Protein AF-A0A915IA12-F1 (afdb_monomer)

Nearest PDB structures (foldseek):
  5n9d-assembly1_A  TM=7.917E-01  e=1.909E-10  Drosophila melanogaster
  6ff7-assembly1_q  TM=7.911E-01  e=1.316E-08  Homo sapiens
  6i3o-assembly2_B  TM=7.671E-01  e=3.070E-08  Thermochaetoides thermophila DSM 1495
  6qid-assembly1_A  TM=7.593E-01  e=6.811E-08  Thermochaetoides thermophila DSM 1495
  6fac-assembly1_A  TM=7.427E-01  e=1.588E-07  Thermochaetoides thermophila DSM 1495

Secondary structure (DSSP, 8-state):
--HHHHHHHTTSB-TTSPBPHHHHHHHTT-S-HHHHHHHHHHHHTT-HHHHHHHHHHHT-SS-SB---TTS-HHHHHHHHHHHHGGG--HHHHHHHHHHHHHHHHHHHHHHHHHHHHHT-------HHHHHHHHTTB-HHHHHHHHHHHHHHHHHHHHTTSS-TT--SS-TTSGGGTTTT-HHHHHHHHHHHSTT-EEEEES-EEETTEEE-----S---------------S-PPS-S--SEEEEE-S-EEEPTTSS-EEE-S-EEE-HHHHHHHS-PEEEEETTTEEEEES-TT-EEEPPPP-

pLDDT: mean 78.61, std 20.62, range [23.28, 98.38]

Organism: Romanomermis culicivorax (NCBI:txid13658)

Structure (mmCIF, N/CA/C/O backbone):
data_AF-A0A915IA12-F1
#
_entry.id   AF-A0A915IA12-F1
#
loop_
_atom_site.group_PDB
_atom_site.id
_atom_site.type_symbol
_atom_site.label_atom_id
_atom_site.label_alt_id
_atom_site.label_comp_id
_atom_site.label_asym_id
_atom_site.label_entity_id
_atom_site.label_seq_id
_atom_site.pdbx_PDB_ins_code
_atom_site.Cartn_x
_atom_site.Cartn_y
_atom_site.Cartn_z
_atom_site.occupancy
_atom_site.B_iso_or_equiv
_atom_site.auth_seq_id
_atom_site.auth_comp_id
_atom_site.auth_asym_id
_atom_site.auth_atom_id
_atom_site.pdbx_PDB_model_num
ATOM 1 N N . ILE A 1 1 ? -23.056 -1.141 1.167 1.00 60.47 1 ILE A N 1
ATOM 2 C CA . ILE A 1 1 ? -22.794 -0.369 2.402 1.00 60.47 1 ILE A CA 1
ATOM 3 C C . ILE A 1 1 ? -22.759 1.102 1.988 1.00 60.47 1 ILE A C 1
ATOM 5 O O . ILE A 1 1 ? -22.462 1.359 0.826 1.00 60.47 1 ILE A O 1
ATOM 9 N N . SER A 1 2 ? -23.205 2.041 2.826 1.00 83.50 2 SER A N 1
ATOM 10 C CA . SER A 1 2 ? -23.091 3.474 2.510 1.00 83.50 2 SER A CA 1
ATOM 11 C C . SER A 1 2 ? -21.669 3.955 2.805 1.00 83.50 2 SER A C 1
ATOM 13 O O . SER A 1 2 ? -21.095 3.530 3.802 1.00 83.50 2 SER A O 1
ATOM 15 N N . ALA A 1 3 ? -21.134 4.901 2.027 1.00 85.75 3 ALA A N 1
ATOM 16 C CA . ALA A 1 3 ? -19.812 5.491 2.282 1.00 85.75 3 ALA A CA 1
ATOM 17 C C . ALA A 1 3 ? -19.679 6.089 3.702 1.00 85.75 3 ALA A C 1
ATOM 19 O O . ALA A 1 3 ? -18.597 6.134 4.275 1.00 85.75 3 ALA A O 1
ATOM 20 N N . VAL A 1 4 ? -20.791 6.537 4.300 1.00 89.69 4 VAL A N 1
ATOM 21 C CA . VAL A 1 4 ? -20.806 7.018 5.693 1.00 89.69 4 VAL A CA 1
ATOM 22 C C . VAL A 1 4 ? -20.577 5.876 6.681 1.00 89.69 4 VAL A C 1
ATOM 24 O O . VAL A 1 4 ? -19.831 6.055 7.637 1.00 89.69 4 VAL A O 1
ATOM 27 N N . ASP A 1 5 ? -21.193 4.717 6.448 1.00 87.56 5 ASP A N 1
ATOM 28 C CA . ASP A 1 5 ? -21.057 3.555 7.328 1.00 87.56 5 ASP A CA 1
ATOM 29 C C . ASP A 1 5 ? -19.622 3.004 7.258 1.00 87.56 5 ASP A C 1
ATOM 31 O O . ASP A 1 5 ? -19.037 2.700 8.291 1.00 87.56 5 ASP A O 1
ATOM 35 N N . GLU A 1 6 ? -19.006 3.001 6.069 1.00 87.00 6 GLU A N 1
ATOM 36 C CA . GLU A 1 6 ? -17.587 2.648 5.886 1.00 87.00 6 GLU A CA 1
ATOM 37 C C . GLU A 1 6 ? -16.650 3.563 6.686 1.00 87.00 6 GLU A C 1
ATOM 39 O O . GLU A 1 6 ? -15.709 3.098 7.326 1.00 87.00 6 GLU A O 1
ATOM 44 N N . LEU A 1 7 ? -16.908 4.873 6.703 1.00 91.62 7 LEU A N 1
ATOM 45 C CA . LEU A 1 7 ? -16.101 5.806 7.491 1.00 91.62 7 LEU A CA 1
ATOM 46 C C . LEU A 1 7 ? -16.313 5.650 9.004 1.00 91.62 7 LEU A C 1
ATOM 48 O O . LEU A 1 7 ? -15.390 5.936 9.771 1.00 91.62 7 LEU A O 1
ATOM 52 N N . ILE A 1 8 ? -17.496 5.208 9.441 1.00 91.06 8 ILE A N 1
ATOM 53 C CA . ILE A 1 8 ? -17.739 4.834 10.842 1.00 91.06 8 ILE A CA 1
ATOM 54 C C . ILE A 1 8 ? -16.938 3.573 11.179 1.00 91.06 8 ILE A C 1
ATOM 56 O O . ILE A 1 8 ? -16.203 3.566 12.165 1.00 91.06 8 ILE A O 1
ATOM 60 N N . ASP A 1 9 ? -16.995 2.548 10.325 1.00 85.75 9 ASP A N 1
ATOM 61 C CA . ASP A 1 9 ? -16.245 1.298 10.498 1.00 85.75 9 ASP A CA 1
ATOM 62 C C . ASP A 1 9 ? -14.727 1.543 10.592 1.00 85.75 9 ASP A C 1
ATOM 64 O O . ASP A 1 9 ? -14.038 1.003 11.459 1.00 85.75 9 ASP A O 1
ATOM 68 N N . LEU A 1 10 ? -14.198 2.436 9.751 1.00 88.94 10 LEU A N 1
ATOM 69 C CA . LEU A 1 10 ? -12.784 2.815 9.762 1.00 88.94 10 LEU A CA 1
ATOM 70 C C . LEU A 1 10 ? -12.402 3.742 10.932 1.00 88.94 10 LEU A C 1
ATOM 72 O O . LEU A 1 10 ? -11.229 4.097 11.061 1.00 88.94 10 LEU A O 1
ATOM 76 N N . ASN A 1 11 ? -13.348 4.108 11.804 1.00 90.56 11 ASN A N 1
ATOM 77 C CA . ASN A 1 11 ? -13.201 5.058 12.915 1.00 90.56 11 ASN A CA 1
ATOM 78 C C . ASN A 1 11 ? -12.831 6.491 12.487 1.00 90.56 11 ASN A C 1
ATOM 80 O O . ASN A 1 11 ? -12.314 7.281 13.287 1.00 90.56 11 ASN A O 1
ATOM 84 N N . PHE A 1 12 ? -13.106 6.860 11.234 1.00 94.00 12 PHE A N 1
ATOM 85 C CA . PHE A 1 12 ? -13.013 8.251 10.788 1.00 94.00 12 PHE A CA 1
ATOM 86 C C . PHE A 1 12 ? -14.174 9.076 11.343 1.00 94.00 12 PHE A C 1
ATOM 88 O O . PHE A 1 12 ? -13.975 10.227 11.739 1.00 94.00 12 PHE A O 1
ATOM 95 N N . LEU A 1 13 ? -15.364 8.479 11.403 1.00 95.44 13 LEU A N 1
ATOM 96 C CA . LEU A 1 13 ? -16.557 9.055 12.012 1.00 95.44 13 LEU A CA 1
ATOM 97 C C . LEU A 1 13 ? -16.933 8.292 13.287 1.00 95.44 13 LEU A C 1
ATOM 99 O O . LEU A 1 13 ? -16.694 7.094 13.392 1.00 95.44 13 LEU A O 1
ATOM 103 N N . ASP A 1 14 ? -17.519 8.988 14.255 1.00 94.44 14 ASP A N 1
ATOM 104 C CA . ASP A 1 14 ? -18.203 8.356 15.383 1.00 94.44 14 ASP A CA 1
ATOM 105 C C . ASP A 1 14 ? -19.643 7.944 15.010 1.00 94.44 14 ASP A C 1
ATOM 107 O O . ASP A 1 14 ? -20.134 8.217 13.911 1.00 94.44 14 ASP A O 1
ATOM 111 N N . ASN A 1 15 ? -20.351 7.310 15.949 1.00 93.25 15 ASN A N 1
ATOM 112 C CA . ASN A 1 15 ? -21.741 6.874 15.757 1.00 93.25 15 ASN A CA 1
ATOM 113 C C . ASN A 1 15 ? -22.724 8.039 15.513 1.00 93.25 15 ASN A C 1
ATOM 115 O O . ASN A 1 15 ? -23.797 7.824 14.950 1.00 93.25 15 ASN A O 1
ATOM 119 N N . ASP A 1 16 ? -22.350 9.270 15.881 1.00 94.50 16 ASP A N 1
ATOM 120 C CA . ASP A 1 16 ? -23.109 10.495 15.597 1.00 94.50 16 ASP A CA 1
ATOM 121 C C . ASP A 1 16 ? -22.775 11.084 14.211 1.00 94.50 16 ASP A C 1
ATOM 123 O O . ASP A 1 16 ? -23.249 12.172 13.867 1.00 94.50 16 ASP A O 1
ATOM 127 N N . ARG A 1 17 ? -21.958 10.389 13.405 1.00 93.00 17 ARG A N 1
ATOM 128 C CA . ARG A 1 17 ? -21.454 10.827 12.091 1.00 93.00 17 ARG A CA 1
ATOM 129 C C . ARG A 1 17 ? -20.573 12.076 12.162 1.00 93.00 17 ARG A C 1
ATOM 131 O O . ARG A 1 17 ? -20.499 12.841 11.197 1.00 93.00 17 ARG A O 1
ATOM 138 N N . LYS A 1 18 ? -19.893 12.304 13.286 1.00 96.06 18 LYS A N 1
ATOM 139 C CA . LYS A 1 18 ? -18.933 13.401 13.456 1.00 96.06 18 LYS A CA 1
ATOM 140 C C . LYS A 1 18 ? -17.512 12.886 13.298 1.00 96.06 18 LYS A C 1
ATOM 142 O O . LYS A 1 18 ? -17.182 11.777 13.697 1.00 96.06 18 LYS A O 1
ATOM 147 N N . LEU A 1 19 ? -16.652 13.727 12.728 1.00 96.31 19 LEU A N 1
ATOM 148 C CA . LEU A 1 19 ? -15.245 13.401 12.511 1.00 96.31 19 LEU A CA 1
ATOM 149 C C . LEU A 1 19 ? -14.519 13.196 13.846 1.00 96.31 19 LEU A C 1
ATOM 151 O O . LEU A 1 19 ? -14.446 14.123 14.662 1.00 96.31 19 LEU A O 1
ATOM 155 N N . THR A 1 20 ? -13.945 12.009 14.038 1.00 97.00 20 THR A N 1
ATOM 156 C CA . THR A 1 20 ? -13.157 11.688 15.232 1.00 97.00 20 THR A CA 1
ATOM 157 C C . THR A 1 20 ? -11.838 12.475 15.230 1.00 97.00 20 THR A C 1
ATOM 159 O O . THR A 1 20 ? -11.382 12.939 14.177 1.00 97.00 20 THR A O 1
ATOM 162 N N . PRO A 1 21 ? -11.166 12.644 16.386 1.00 95.19 21 PRO A N 1
ATOM 163 C CA . PRO A 1 21 ? -9.841 13.264 16.419 1.00 95.19 21 PRO A CA 1
ATOM 164 C C . PRO A 1 21 ? -8.825 12.548 15.519 1.00 95.19 21 PRO A C 1
ATOM 166 O O . PRO A 1 21 ? -8.033 13.210 14.850 1.00 95.19 21 PRO A O 1
ATOM 169 N N . LEU A 1 22 ? -8.880 11.212 15.464 1.00 92.81 22 LEU A N 1
ATOM 170 C CA . LEU A 1 22 ? -8.038 10.406 14.581 1.00 92.81 22 LEU A CA 1
ATOM 171 C C . LEU A 1 22 ? -8.425 10.602 13.112 1.00 92.81 22 LEU A C 1
ATOM 173 O O . LEU A 1 22 ? -7.563 10.905 12.291 1.00 92.81 22 LEU A O 1
ATOM 177 N N . GLY A 1 23 ? -9.721 10.513 12.800 1.00 95.31 23 GLY A N 1
ATOM 178 C CA . GLY A 1 23 ? -10.260 10.730 11.460 1.00 95.31 23 GLY A CA 1
ATOM 179 C C . GLY A 1 23 ? -9.879 12.092 10.895 1.00 95.31 23 GLY A C 1
ATOM 180 O O . GLY A 1 23 ? -9.535 12.197 9.724 1.00 95.31 23 GLY A O 1
ATOM 181 N N . ARG A 1 24 ? -9.834 13.134 11.735 1.00 95.56 24 ARG A N 1
ATOM 182 C CA . ARG A 1 24 ? -9.381 14.475 11.336 1.00 95.56 24 ARG A CA 1
ATOM 183 C C . ARG A 1 24 ? -7.920 14.510 10.905 1.00 95.56 24 ARG A C 1
ATOM 185 O O . ARG A 1 24 ? -7.602 15.208 9.948 1.00 95.56 24 ARG A O 1
ATOM 192 N N . ARG A 1 25 ? -7.044 13.779 11.598 1.00 96.25 25 ARG A N 1
ATOM 193 C CA . ARG A 1 25 ? -5.623 13.697 11.236 1.00 96.25 25 ARG A CA 1
ATOM 194 C C . ARG A 1 25 ? -5.430 12.856 9.979 1.00 96.25 25 ARG A C 1
ATOM 196 O O . ARG A 1 25 ? -4.751 13.303 9.066 1.00 96.25 25 ARG A O 1
ATOM 203 N N . LEU A 1 26 ? -6.072 11.690 9.897 1.00 95.06 26 LEU A N 1
ATOM 204 C CA . LEU A 1 26 ? -5.953 10.800 8.738 1.00 95.06 26 LEU A CA 1
ATOM 205 C C . LEU A 1 26 ? -6.564 11.397 7.462 1.00 95.06 26 LEU A C 1
ATOM 207 O O . LEU A 1 26 ? -6.004 11.230 6.384 1.00 95.06 26 LEU A O 1
ATOM 211 N N . ALA A 1 27 ? -7.656 12.158 7.570 1.00 94.31 27 ALA A N 1
ATOM 212 C CA . ALA A 1 27 ? -8.248 12.855 6.428 1.00 94.31 27 ALA A CA 1
ATOM 213 C C . ALA A 1 27 ? -7.306 13.908 5.810 1.00 94.31 27 ALA A C 1
ATOM 215 O O . ALA A 1 27 ? -7.436 14.223 4.630 1.00 94.31 27 ALA A O 1
ATOM 216 N N . ALA A 1 28 ? -6.337 14.432 6.572 1.00 93.31 28 ALA A N 1
ATOM 217 C CA . ALA A 1 28 ? -5.369 15.410 6.072 1.00 93.31 28 ALA A CA 1
ATOM 218 C C . ALA A 1 28 ? -4.341 14.814 5.090 1.00 93.31 28 ALA A C 1
ATOM 220 O O . ALA A 1 28 ? -3.648 15.569 4.408 1.00 93.31 28 ALA A O 1
ATOM 221 N N . LEU A 1 29 ? -4.243 13.482 4.994 1.00 94.00 29 LEU A N 1
ATOM 222 C CA . LEU A 1 29 ? -3.332 12.802 4.068 1.00 94.00 29 LEU A CA 1
ATOM 223 C C . LEU A 1 29 ? -3.829 12.864 2.615 1.00 94.00 29 LEU A C 1
ATOM 225 O O . LEU A 1 29 ? -3.034 12.738 1.692 1.00 94.00 29 LEU A O 1
ATOM 229 N N . GLY A 1 30 ? -5.130 13.069 2.386 1.00 90.56 30 GLY A N 1
ATOM 230 C CA . GLY A 1 30 ? -5.674 13.211 1.030 1.00 90.56 30 GLY A CA 1
ATOM 231 C C . GLY A 1 30 ? -5.561 11.956 0.152 1.00 90.56 30 GLY A C 1
ATOM 232 O O . GLY A 1 30 ? -5.500 12.089 -1.064 1.00 90.56 30 GLY A O 1
ATOM 233 N N . CYS A 1 31 ? -5.530 10.768 0.759 1.00 91.94 31 CYS A N 1
ATOM 234 C CA . CYS A 1 31 ? -5.605 9.464 0.088 1.00 91.94 31 CYS A CA 1
ATOM 235 C C . CYS A 1 31 ? -6.846 8.686 0.551 1.00 91.94 31 CYS A C 1
ATOM 237 O O . CYS A 1 31 ? -7.628 9.176 1.376 1.00 91.94 31 CYS A O 1
ATOM 239 N N . SER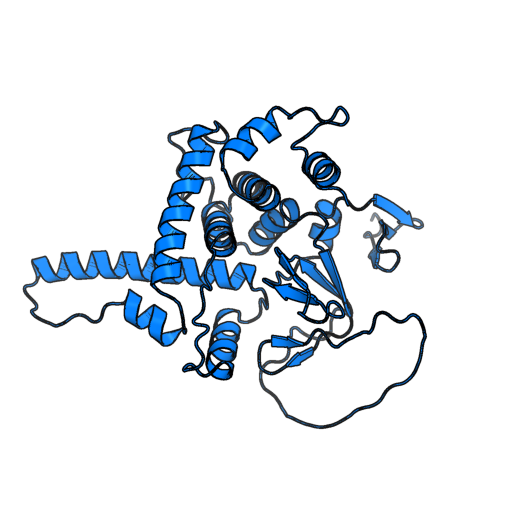 A 1 32 ? -7.021 7.466 0.041 1.00 92.19 32 SER A N 1
ATOM 240 C CA . SER A 1 32 ? -8.071 6.553 0.484 1.00 92.19 32 SER A CA 1
ATOM 241 C C . SER A 1 32 ? -8.062 6.368 2.014 1.00 92.19 32 SER A C 1
ATOM 243 O O . SER A 1 32 ? -7.003 6.092 2.591 1.00 92.19 32 SER A O 1
ATOM 245 N N . PRO A 1 33 ? -9.223 6.448 2.703 1.00 93.06 33 PRO A N 1
ATOM 246 C CA . PRO A 1 33 ? -9.319 6.210 4.147 1.00 93.06 33 PRO A CA 1
ATOM 247 C C . PRO A 1 33 ? -8.722 4.865 4.586 1.00 93.06 33 PRO A C 1
ATOM 249 O O . PRO A 1 33 ? -8.085 4.782 5.639 1.00 93.06 33 PRO A O 1
ATOM 252 N N . TYR A 1 34 ? -8.872 3.831 3.751 1.00 92.50 34 TYR A N 1
ATOM 253 C CA . TYR A 1 34 ? -8.307 2.506 3.991 1.00 92.50 34 TYR A CA 1
ATOM 254 C C . TYR A 1 34 ? -6.770 2.534 3.990 1.00 92.50 34 TYR A C 1
ATOM 256 O O . TYR A 1 34 ? -6.128 1.998 4.896 1.00 92.50 34 TYR A O 1
ATOM 264 N N . LEU A 1 35 ? -6.158 3.208 3.011 1.00 94.88 35 LEU A N 1
ATOM 265 C CA . LEU A 1 35 ? -4.700 3.288 2.889 1.00 94.88 35 LEU A CA 1
ATOM 266 C C . LEU A 1 35 ? -4.082 4.251 3.913 1.00 94.88 35 LEU A C 1
ATOM 268 O O . LEU A 1 35 ? -3.014 3.961 4.456 1.00 94.88 35 LEU A O 1
ATOM 272 N N . ALA A 1 36 ? -4.785 5.326 4.282 1.00 96.38 36 ALA A N 1
ATOM 273 C CA . ALA A 1 36 ? -4.411 6.182 5.407 1.00 96.38 36 ALA A CA 1
ATOM 274 C C . ALA A 1 36 ? -4.328 5.385 6.721 1.00 96.38 36 ALA A C 1
ATOM 276 O O . ALA A 1 36 ? -3.354 5.502 7.472 1.00 96.38 36 ALA A O 1
ATOM 277 N N . LYS A 1 37 ? -5.320 4.521 6.976 1.00 95.50 37 LYS A N 1
ATOM 278 C CA . LYS A 1 37 ? -5.315 3.614 8.129 1.00 95.50 37 LYS A CA 1
ATOM 279 C C . LYS A 1 37 ? -4.192 2.574 8.021 1.00 95.50 37 LYS A C 1
ATOM 281 O O . LYS A 1 37 ? -3.488 2.361 9.005 1.00 95.50 37 LYS A O 1
ATOM 286 N N . ALA A 1 38 ? -3.932 2.005 6.841 1.00 96.69 38 ALA A N 1
ATOM 287 C CA . ALA A 1 38 ? -2.806 1.085 6.644 1.00 96.69 38 ALA A CA 1
ATOM 288 C C . ALA A 1 38 ? -1.448 1.726 6.994 1.00 96.69 38 ALA A C 1
ATOM 290 O O . ALA A 1 38 ? -0.638 1.119 7.697 1.00 96.69 38 ALA A O 1
ATOM 291 N N . MET A 1 39 ? -1.208 2.972 6.565 1.00 98.06 39 MET A N 1
ATOM 292 C CA . MET A 1 39 ? 0.017 3.710 6.904 1.00 98.06 39 MET A CA 1
ATOM 293 C C . MET A 1 39 ? 0.146 3.970 8.409 1.00 98.06 39 MET A C 1
ATOM 295 O O . MET A 1 39 ? 1.240 3.840 8.959 1.00 98.06 39 MET A O 1
ATOM 299 N N . LEU A 1 40 ? -0.962 4.270 9.094 1.00 97.44 40 LEU A N 1
ATOM 300 C CA . LEU A 1 40 ? -0.976 4.404 10.551 1.00 97.44 40 LEU A CA 1
ATOM 301 C C . LEU A 1 40 ? -0.542 3.100 11.241 1.00 97.44 40 LEU A C 1
ATOM 303 O O . LEU A 1 40 ? 0.327 3.119 12.113 1.00 97.44 40 LEU A O 1
ATOM 307 N N . TYR A 1 41 ? -1.097 1.955 10.833 1.00 97.31 41 TYR A N 1
ATOM 308 C CA . TYR A 1 41 ? -0.689 0.658 11.384 1.00 97.31 41 TYR A CA 1
ATOM 309 C C . TYR A 1 41 ? 0.759 0.302 11.039 1.00 97.31 41 TYR A C 1
ATOM 311 O O . TYR A 1 41 ? 1.444 -0.306 11.860 1.00 97.31 41 TYR A O 1
ATOM 319 N N . ALA A 1 42 ? 1.266 0.717 9.878 1.00 98.25 42 ALA A N 1
ATOM 320 C CA . ALA A 1 42 ? 2.658 0.491 9.503 1.00 98.25 42 ALA A CA 1
ATOM 321 C C . ALA A 1 42 ? 3.649 1.149 10.472 1.00 98.25 42 ALA A C 1
ATOM 323 O O . ALA A 1 42 ? 4.686 0.558 10.777 1.00 98.25 42 ALA A O 1
ATOM 324 N N . ILE A 1 43 ? 3.311 2.333 10.994 1.00 98.12 43 ILE A N 1
ATOM 325 C CA . ILE A 1 43 ? 4.096 3.031 12.020 1.00 98.12 43 ILE A CA 1
ATOM 326 C C . ILE A 1 43 ? 4.131 2.196 13.305 1.00 98.12 43 ILE A C 1
ATOM 328 O O . ILE A 1 43 ? 5.211 1.881 13.804 1.00 98.12 43 ILE A O 1
ATOM 332 N N . PHE A 1 44 ? 2.968 1.758 13.802 1.00 97.25 44 PHE A N 1
ATOM 333 C CA . PHE A 1 44 ? 2.881 0.939 15.019 1.00 97.25 44 PHE A CA 1
ATOM 334 C C . PHE A 1 44 ? 3.601 -0.407 14.888 1.00 97.25 44 PHE A C 1
ATOM 336 O O . PHE A 1 44 ? 4.255 -0.865 15.824 1.00 97.25 44 PHE A O 1
ATOM 343 N N . LEU A 1 45 ? 3.506 -1.032 13.715 1.00 97.81 45 LEU A N 1
ATOM 344 C CA . LEU A 1 45 ? 4.130 -2.320 13.419 1.00 97.81 45 LEU A CA 1
ATOM 345 C C . LEU A 1 45 ? 5.586 -2.190 12.955 1.00 97.81 45 LEU A C 1
ATOM 347 O O . LEU A 1 45 ? 6.223 -3.205 12.669 1.00 97.81 45 LEU A O 1
ATOM 351 N N . LYS A 1 46 ? 6.129 -0.968 12.904 1.00 98.19 46 LYS A N 1
ATOM 352 C CA . LYS A 1 46 ? 7.514 -0.663 12.522 1.00 98.19 46 LYS A CA 1
ATOM 353 C C . LYS A 1 46 ? 7.901 -1.203 11.141 1.00 98.19 46 LYS A C 1
ATOM 355 O O . LYS A 1 46 ? 8.976 -1.778 10.958 1.00 98.19 46 LYS A O 1
ATOM 360 N N . CYS A 1 47 ? 7.008 -1.032 10.174 1.00 98.19 47 CYS A N 1
ATOM 361 C CA . CYS A 1 47 ? 7.216 -1.366 8.767 1.00 98.19 47 CYS A CA 1
ATOM 362 C C . CYS A 1 47 ? 6.749 -0.224 7.845 1.00 98.19 47 CYS A C 1
ATOM 364 O O . CYS A 1 47 ? 6.136 -0.470 6.806 1.00 98.19 47 CYS A O 1
ATOM 366 N N . SER A 1 48 ? 7.026 1.030 8.218 1.00 98.38 48 SER A N 1
ATOM 367 C CA . SER A 1 48 ? 6.542 2.211 7.491 1.00 98.38 48 SER A CA 1
ATOM 368 C C . SER A 1 48 ? 7.057 2.283 6.051 1.00 98.38 48 SER A C 1
ATOM 370 O O . SER A 1 48 ? 6.262 2.442 5.133 1.00 98.38 48 SER A O 1
ATOM 372 N N . ASP A 1 49 ? 8.357 2.104 5.824 1.00 98.12 49 ASP A N 1
ATOM 373 C CA . ASP A 1 49 ? 9.012 2.195 4.511 1.00 98.12 49 ASP A CA 1
ATOM 374 C C . ASP A 1 49 ? 8.362 1.298 3.432 1.00 98.12 49 ASP A C 1
ATOM 376 O O . ASP A 1 49 ? 7.946 1.823 2.388 1.00 98.12 49 ASP A O 1
ATOM 380 N N . PRO A 1 50 ? 8.204 -0.027 3.638 1.00 98.19 50 PRO A N 1
ATOM 381 C CA . PRO A 1 50 ? 7.566 -0.888 2.646 1.00 98.19 50 PRO A CA 1
ATOM 382 C C . PRO A 1 50 ? 6.070 -0.595 2.490 1.00 98.19 50 PRO A C 1
ATOM 384 O O . PRO A 1 50 ? 5.589 -0.594 1.361 1.00 98.19 50 PRO A O 1
ATOM 387 N N . VAL A 1 51 ? 5.329 -0.300 3.565 1.00 98.31 51 VAL A N 1
ATOM 388 C CA . VAL A 1 51 ? 3.882 -0.039 3.453 1.00 98.31 51 VAL A CA 1
ATOM 389 C C . VAL A 1 51 ? 3.611 1.284 2.745 1.00 98.31 51 VAL A C 1
ATOM 391 O O . VAL A 1 51 ? 2.774 1.314 1.851 1.00 98.31 51 VAL A O 1
ATOM 394 N N . LEU A 1 52 ? 4.354 2.352 3.054 1.00 98.25 52 LEU A N 1
ATOM 395 C CA . LEU A 1 52 ? 4.250 3.615 2.320 1.00 98.25 52 LEU A CA 1
ATOM 396 C C . LEU A 1 52 ? 4.613 3.422 0.843 1.00 98.25 52 LEU A C 1
ATOM 398 O O . LEU A 1 52 ? 4.004 4.056 -0.011 1.00 98.25 52 LEU A O 1
ATOM 402 N N . SER A 1 53 ? 5.556 2.528 0.522 1.00 98.25 53 SER A N 1
ATOM 403 C CA . SER A 1 53 ? 5.858 2.173 -0.874 1.00 98.25 53 SER A CA 1
ATOM 404 C C . SER A 1 53 ? 4.654 1.532 -1.565 1.00 98.25 53 SER A C 1
ATOM 406 O O . SER A 1 53 ? 4.268 1.980 -2.640 1.00 98.25 53 SER A O 1
ATOM 408 N N . ILE A 1 54 ? 4.045 0.518 -0.939 1.00 97.19 54 ILE A N 1
ATOM 409 C CA . ILE A 1 54 ? 2.857 -0.175 -1.463 1.00 97.19 54 ILE A CA 1
ATOM 410 C C . ILE A 1 54 ? 1.715 0.819 -1.663 1.00 97.19 54 ILE A C 1
ATOM 412 O O . ILE A 1 54 ? 1.207 0.938 -2.771 1.00 97.19 54 ILE A O 1
ATOM 416 N N . VAL A 1 55 ? 1.372 1.583 -0.623 1.00 96.94 55 VAL A N 1
ATOM 417 C CA . VAL A 1 55 ? 0.310 2.599 -0.660 1.00 96.94 55 VAL A CA 1
ATOM 418 C C . VAL A 1 55 ? 0.547 3.608 -1.780 1.00 96.94 55 VAL A C 1
ATOM 420 O O . VAL A 1 55 ? -0.373 3.915 -2.526 1.00 96.94 55 VAL A O 1
ATOM 423 N N . SER A 1 56 ? 1.787 4.067 -1.957 1.00 97.19 56 SER A N 1
ATOM 424 C CA . SER A 1 56 ? 2.120 5.026 -3.016 1.00 97.19 56 SER A CA 1
ATOM 425 C C . SER A 1 56 ? 1.937 4.471 -4.418 1.00 97.19 56 SER A C 1
ATOM 427 O O . SER A 1 56 ? 1.656 5.251 -5.314 1.00 97.19 56 SER A O 1
ATOM 429 N N . MET A 1 57 ? 2.113 3.163 -4.618 1.00 96.06 57 MET A N 1
ATOM 430 C CA . MET A 1 57 ? 1.869 2.514 -5.908 1.00 96.06 57 MET A CA 1
ATOM 431 C C . MET A 1 57 ? 0.395 2.163 -6.125 1.00 96.06 57 MET A C 1
ATOM 433 O O . MET A 1 57 ? -0.051 2.227 -7.263 1.00 96.06 57 MET A O 1
ATOM 437 N N . LEU A 1 58 ? -0.348 1.825 -5.065 1.00 92.75 58 LEU A N 1
ATOM 438 C CA . LEU A 1 58 ? -1.792 1.563 -5.136 1.00 92.75 58 LEU A CA 1
ATOM 439 C C . LEU A 1 58 ? -2.609 2.841 -5.388 1.00 92.75 58 LEU A C 1
ATOM 441 O O . LEU A 1 58 ? -3.634 2.792 -6.050 1.00 92.75 58 LEU A O 1
ATOM 445 N N . GLU A 1 59 ? -2.152 3.994 -4.893 1.00 93.25 59 GLU A N 1
ATOM 446 C CA . GLU A 1 59 ? -2.790 5.303 -5.130 1.00 93.25 59 GLU A CA 1
ATOM 447 C C . GLU A 1 59 ? -2.450 5.910 -6.508 1.00 93.25 59 GLU A C 1
ATOM 449 O O . GLU A 1 59 ? -2.904 7.008 -6.840 1.00 93.25 59 GLU A O 1
ATOM 454 N N . LEU A 1 60 ? -1.632 5.243 -7.332 1.00 91.38 60 LEU A N 1
ATOM 455 C CA . LEU A 1 60 ? -1.349 5.729 -8.681 1.00 91.38 60 LEU A CA 1
ATOM 456 C C . LEU A 1 60 ? -2.552 5.516 -9.600 1.00 91.38 60 LEU A C 1
ATOM 458 O O . LEU A 1 60 ? -3.057 4.413 -9.747 1.00 91.38 60 LEU A O 1
ATOM 462 N N . ASN A 1 61 ? -2.876 6.538 -10.391 1.00 84.06 61 ASN A N 1
ATOM 463 C CA . ASN A 1 61 ? -3.802 6.414 -11.524 1.00 84.06 61 ASN A CA 1
ATOM 464 C C . ASN A 1 61 ? -3.159 5.723 -12.753 1.00 84.06 61 ASN A C 1
ATOM 466 O O . ASN A 1 61 ? -3.590 5.934 -13.887 1.00 84.06 61 ASN A O 1
ATOM 470 N N . SER A 1 62 ? -2.065 4.980 -12.565 1.00 85.38 62 SER A N 1
ATOM 471 C CA . SER A 1 62 ? -1.258 4.392 -13.638 1.00 85.38 62 SER A CA 1
ATOM 472 C C . SER A 1 62 ? -0.622 3.080 -13.203 1.00 85.38 62 SER A C 1
ATOM 474 O O . SER A 1 62 ? -0.058 3.005 -12.112 1.00 85.38 62 SER A O 1
ATOM 476 N N . ASP A 1 63 ? -0.594 2.105 -14.109 1.00 88.19 63 ASP A N 1
ATOM 477 C CA . ASP A 1 63 ? -0.019 0.789 -13.839 1.00 88.19 63 ASP A CA 1
ATOM 478 C C . ASP A 1 63 ? 1.502 0.855 -13.601 1.00 88.19 63 ASP A C 1
ATOM 480 O O . ASP A 1 63 ? 2.262 1.416 -14.402 1.00 88.19 63 ASP A O 1
ATOM 484 N N . VAL A 1 64 ? 1.958 0.197 -12.527 1.00 92.31 64 VAL A N 1
ATOM 485 C CA . VAL A 1 64 ? 3.388 -0.035 -12.233 1.00 92.31 64 VAL A CA 1
ATOM 486 C C . VAL A 1 64 ? 4.039 -0.924 -13.294 1.00 92.31 64 VAL A C 1
ATOM 488 O O . VAL A 1 64 ? 5.215 -0.761 -13.617 1.00 92.31 64 VAL A O 1
ATOM 491 N N . PHE A 1 65 ? 3.274 -1.856 -13.859 1.00 91.75 65 PHE A N 1
ATOM 492 C CA . PHE A 1 65 ? 3.715 -2.720 -14.948 1.00 91.75 65 PHE A CA 1
ATOM 493 C C . PHE A 1 65 ? 3.216 -2.187 -16.280 1.00 91.75 65 PHE A C 1
ATOM 495 O O . PHE A 1 65 ? 2.099 -1.692 -16.384 1.00 91.75 65 PHE A O 1
ATOM 502 N N . ILE A 1 66 ? 4.022 -2.332 -17.324 1.00 91.06 66 ILE A N 1
ATOM 503 C CA . ILE A 1 66 ? 3.650 -1.862 -18.652 1.00 91.06 66 ILE A CA 1
ATOM 504 C C . ILE A 1 66 ? 2.449 -2.665 -19.160 1.00 91.06 66 ILE A C 1
ATOM 506 O O . ILE A 1 66 ? 2.518 -3.880 -19.345 1.00 91.06 66 ILE A O 1
ATOM 510 N N . ASN A 1 67 ? 1.362 -1.952 -19.437 1.00 83.56 67 ASN A N 1
ATOM 511 C CA . ASN A 1 67 ? 0.130 -2.489 -19.997 1.00 83.56 67 ASN A CA 1
ATOM 512 C C . ASN A 1 67 ? -0.159 -1.799 -21.338 1.00 83.56 67 ASN A C 1
ATOM 514 O O . ASN A 1 67 ? -1.043 -0.956 -21.455 1.00 83.56 67 ASN A O 1
ATOM 518 N N . SER A 1 68 ? 0.647 -2.127 -22.352 1.00 85.81 68 SER A N 1
ATOM 519 C CA . SER A 1 68 ? 0.501 -1.623 -23.725 1.00 85.81 68 SER A CA 1
ATOM 520 C C . SER A 1 68 ? 0.129 -2.767 -24.677 1.00 85.81 68 SER A C 1
ATOM 522 O O . SER A 1 68 ? 0.620 -3.882 -24.474 1.00 85.81 68 SER A O 1
ATOM 524 N N . PRO A 1 69 ? -0.689 -2.528 -25.724 1.00 83.62 69 PRO A N 1
ATOM 525 C CA . PRO A 1 69 ? -0.980 -3.523 -26.762 1.00 83.62 69 PRO A CA 1
ATOM 526 C C . PRO A 1 69 ? 0.270 -4.114 -27.430 1.00 83.62 69 PRO A C 1
ATOM 528 O O . PRO A 1 69 ? 0.236 -5.258 -27.874 1.00 83.62 69 PRO A O 1
ATOM 531 N N . ASP A 1 70 ? 1.367 -3.353 -27.464 1.00 87.94 70 ASP A N 1
ATOM 532 C CA . ASP A 1 70 ? 2.623 -3.742 -28.117 1.00 87.94 70 ASP A CA 1
ATOM 533 C C . ASP A 1 70 ? 3.515 -4.649 -27.248 1.00 87.94 70 ASP A C 1
ATOM 535 O O . ASP A 1 70 ? 4.562 -5.116 -27.698 1.00 87.94 70 ASP A O 1
ATOM 539 N N . VAL A 1 71 ? 3.129 -4.900 -25.991 1.00 87.44 71 VAL A N 1
ATOM 540 C CA . VAL A 1 71 ? 3.902 -5.706 -25.038 1.00 87.44 71 VAL A CA 1
ATOM 541 C C . VAL A 1 71 ? 3.226 -7.056 -24.808 1.00 87.44 71 VAL A C 1
ATOM 543 O O . VAL A 1 71 ? 2.030 -7.139 -24.527 1.00 87.44 71 VAL A O 1
ATOM 546 N N . ASP A 1 72 ? 4.011 -8.137 -24.876 1.00 87.94 72 ASP A N 1
ATOM 547 C CA . ASP A 1 72 ? 3.534 -9.489 -24.573 1.00 87.94 72 ASP A CA 1
ATOM 548 C C . ASP A 1 72 ? 3.107 -9.599 -23.100 1.00 87.94 72 ASP A C 1
ATOM 550 O O . ASP A 1 72 ? 3.928 -9.769 -22.195 1.00 87.94 72 ASP A O 1
ATOM 554 N N . ARG A 1 73 ? 1.791 -9.563 -22.864 1.00 83.88 73 ARG A N 1
ATOM 555 C CA . ARG A 1 73 ? 1.183 -9.728 -21.535 1.00 83.88 73 ARG A CA 1
ATOM 556 C C . ARG A 1 73 ? 1.622 -11.012 -20.832 1.00 83.88 73 ARG A C 1
ATOM 558 O O . ARG A 1 73 ? 1.720 -11.030 -19.607 1.00 83.88 73 ARG A O 1
ATOM 565 N N . SER A 1 74 ? 1.898 -12.085 -21.576 1.00 82.44 74 SER A N 1
ATOM 566 C CA . SER A 1 74 ? 2.360 -13.339 -20.980 1.00 82.44 74 SER A CA 1
ATOM 567 C C . SER A 1 74 ? 3.773 -13.206 -20.406 1.00 82.44 74 SER A C 1
ATOM 569 O O . SER A 1 74 ? 4.060 -13.786 -19.361 1.00 82.44 74 SER A O 1
ATOM 571 N N . ALA A 1 75 ? 4.638 -12.407 -21.039 1.00 85.38 75 ALA A N 1
ATOM 572 C CA . ALA A 1 75 ? 5.972 -12.106 -20.533 1.00 85.38 75 ALA A CA 1
ATOM 573 C C . ALA A 1 75 ? 5.919 -11.240 -19.270 1.00 85.38 75 ALA A C 1
ATOM 575 O O . ALA A 1 75 ? 6.608 -11.553 -18.301 1.00 85.38 75 ALA A O 1
ATOM 576 N N . VAL A 1 76 ? 5.036 -10.235 -19.237 1.00 84.69 76 VAL A N 1
ATOM 577 C CA . VAL A 1 76 ? 4.799 -9.414 -18.037 1.00 84.69 76 VAL A CA 1
ATOM 578 C C . VAL A 1 76 ? 4.340 -10.285 -16.864 1.00 84.69 76 VAL A C 1
ATOM 580 O O . VAL A 1 76 ? 4.890 -10.188 -15.771 1.00 84.69 76 VAL A O 1
ATOM 583 N N . ASN A 1 77 ? 3.380 -11.188 -17.087 1.00 80.88 77 ASN A N 1
ATOM 584 C CA . ASN A 1 77 ? 2.889 -12.086 -16.037 1.00 80.88 77 ASN A CA 1
ATOM 585 C C . ASN A 1 77 ? 3.971 -13.052 -15.528 1.00 80.88 77 ASN A C 1
ATOM 587 O O . ASN A 1 77 ? 4.048 -13.297 -14.326 1.00 80.88 77 ASN A O 1
ATOM 591 N N . ARG A 1 78 ? 4.835 -13.574 -16.412 1.00 82.31 78 ARG A N 1
ATOM 592 C CA . ARG A 1 78 ? 5.990 -14.391 -15.995 1.00 82.31 78 ARG A CA 1
ATOM 593 C C . ARG A 1 78 ? 6.964 -13.584 -15.133 1.00 82.31 78 ARG A C 1
ATOM 595 O O . ARG A 1 78 ? 7.320 -14.040 -14.055 1.00 82.31 78 ARG A O 1
ATOM 602 N N . ALA A 1 79 ? 7.307 -12.364 -15.547 1.00 85.44 79 ALA A N 1
ATOM 603 C CA . ALA A 1 79 ? 8.186 -11.490 -14.771 1.00 85.44 79 ALA A CA 1
ATOM 604 C C . ALA A 1 79 ? 7.605 -11.156 -13.383 1.00 85.44 79 ALA A C 1
ATOM 606 O O . ALA A 1 79 ? 8.330 -11.185 -12.388 1.00 85.44 79 ALA A O 1
ATOM 607 N N . LYS A 1 80 ? 6.288 -10.905 -13.293 1.00 85.00 80 LYS A N 1
ATOM 608 C CA . LYS A 1 80 ? 5.580 -10.729 -12.012 1.00 85.00 80 LYS A CA 1
ATOM 609 C C . LYS A 1 80 ? 5.760 -11.937 -11.097 1.00 85.00 80 LYS A C 1
ATOM 611 O O . LYS A 1 80 ? 6.164 -11.767 -9.949 1.00 85.00 80 LYS A O 1
ATOM 616 N N . LEU A 1 81 ? 5.497 -13.146 -11.598 1.00 78.88 81 LEU A N 1
ATOM 617 C CA . LEU A 1 81 ? 5.654 -14.372 -10.814 1.00 78.88 81 LEU A CA 1
ATOM 618 C C . LEU A 1 81 ? 7.082 -14.585 -10.320 1.00 78.88 81 LEU A C 1
ATOM 620 O O . LEU A 1 81 ? 7.283 -14.875 -9.141 1.00 78.88 81 LEU A O 1
ATOM 624 N N . ASP A 1 82 ? 8.060 -14.453 -11.217 1.00 82.06 82 ASP A N 1
ATOM 625 C CA . ASP A 1 82 ? 9.469 -14.665 -10.887 1.00 82.06 82 ASP A CA 1
ATOM 626 C C . ASP A 1 82 ? 9.891 -13.721 -9.751 1.00 82.06 82 ASP A C 1
ATOM 628 O O . ASP A 1 82 ? 10.622 -14.100 -8.831 1.00 82.06 82 ASP A O 1
ATOM 632 N N . GLN A 1 83 ? 9.352 -12.498 -9.755 1.00 83.31 83 GLN A N 1
ATOM 633 C CA . GLN A 1 83 ? 9.555 -11.534 -8.682 1.00 83.31 83 GLN A CA 1
ATOM 634 C C . GLN A 1 83 ? 8.766 -11.868 -7.404 1.00 83.31 83 GLN A C 1
ATOM 636 O O . GLN A 1 83 ? 9.312 -11.690 -6.314 1.00 83.31 83 GLN A O 1
ATOM 641 N N . MET A 1 84 ? 7.540 -12.390 -7.481 1.00 81.81 84 MET A N 1
ATOM 642 C CA . MET A 1 84 ? 6.768 -12.811 -6.297 1.00 81.81 84 MET A CA 1
ATOM 643 C C . MET A 1 84 ? 7.416 -13.978 -5.543 1.00 81.81 84 MET A C 1
ATOM 645 O O . MET A 1 84 ? 7.324 -14.055 -4.311 1.00 81.81 84 MET A O 1
ATOM 649 N N . GLY A 1 85 ? 8.049 -14.904 -6.267 1.00 77.25 85 GLY A N 1
ATOM 650 C CA . GLY A 1 85 ? 8.558 -16.149 -5.699 1.00 77.25 85 GLY A CA 1
ATOM 651 C C . GLY A 1 85 ? 7.456 -16.932 -4.975 1.00 77.25 85 GLY A C 1
ATOM 652 O O . GLY A 1 85 ? 6.342 -17.065 -5.468 1.00 77.25 85 GLY A O 1
ATOM 653 N N . SER A 1 86 ? 7.747 -17.425 -3.769 1.00 72.81 86 SER A N 1
ATOM 654 C CA . SER A 1 86 ? 6.806 -18.231 -2.976 1.00 72.81 86 SER A CA 1
ATOM 655 C C . SER A 1 86 ? 5.737 -17.428 -2.224 1.00 72.81 86 SER A C 1
ATOM 657 O O . SER A 1 86 ? 4.908 -18.027 -1.541 1.00 72.81 86 SER A O 1
ATOM 659 N N . THR A 1 87 ? 5.754 -16.092 -2.302 1.00 73.69 87 THR A N 1
ATOM 660 C CA . THR A 1 87 ? 4.806 -15.249 -1.552 1.00 73.69 87 THR A CA 1
ATOM 661 C C . THR A 1 87 ? 3.433 -15.162 -2.208 1.00 73.69 87 THR A C 1
ATOM 663 O O . THR A 1 87 ? 2.445 -15.015 -1.493 1.00 73.69 87 THR A O 1
ATOM 666 N N . PHE A 1 88 ? 3.377 -15.250 -3.544 1.00 73.75 88 PHE A N 1
ATOM 667 C CA . PHE A 1 88 ? 2.154 -15.121 -4.348 1.00 73.75 88 PHE A CA 1
ATOM 668 C C . PHE A 1 88 ? 1.267 -13.932 -3.926 1.00 73.75 88 PHE A C 1
ATOM 670 O O . PHE A 1 88 ? 0.051 -14.065 -3.813 1.00 73.75 88 PHE A O 1
ATOM 677 N N . SER A 1 89 ? 1.891 -12.787 -3.631 1.00 81.19 89 SER A N 1
ATOM 678 C CA . SER A 1 89 ? 1.229 -11.593 -3.098 1.00 81.19 89 SER A CA 1
ATOM 679 C C . SER A 1 89 ? 1.625 -10.363 -3.910 1.00 81.19 89 SER A C 1
ATOM 681 O O . SER A 1 89 ? 2.802 -9.996 -3.935 1.00 81.19 89 SER A O 1
ATOM 683 N N . ASP A 1 90 ? 0.645 -9.718 -4.546 1.00 85.56 90 ASP A N 1
ATOM 684 C CA . ASP A 1 90 ? 0.830 -8.483 -5.317 1.00 85.56 90 ASP A CA 1
ATOM 685 C C . ASP A 1 90 ? 1.339 -7.349 -4.418 1.00 85.56 90 ASP A C 1
ATOM 687 O O . ASP A 1 90 ? 2.298 -6.662 -4.760 1.00 85.56 90 ASP A O 1
ATOM 691 N N . HIS A 1 91 ? 0.795 -7.214 -3.206 1.00 89.19 91 HIS A N 1
ATOM 692 C CA . HIS A 1 91 ? 1.270 -6.224 -2.236 1.00 89.19 91 HIS A CA 1
ATOM 693 C C . HIS A 1 91 ? 2.761 -6.403 -1.899 1.00 89.19 91 HIS A C 1
ATOM 695 O O . HIS A 1 91 ? 3.526 -5.438 -1.864 1.00 89.19 91 HIS A O 1
ATOM 701 N N . LEU A 1 92 ? 3.209 -7.644 -1.672 1.00 90.62 92 LEU A N 1
ATOM 702 C CA . LEU A 1 92 ? 4.620 -7.912 -1.373 1.00 90.62 92 LEU A CA 1
ATOM 703 C C . LEU A 1 92 ? 5.509 -7.763 -2.613 1.00 90.62 92 LEU A C 1
ATOM 705 O O . LEU A 1 92 ? 6.660 -7.338 -2.487 1.00 90.62 92 LEU A O 1
ATOM 709 N N . LEU A 1 93 ? 4.976 -8.056 -3.802 1.00 91.38 93 LEU A N 1
ATOM 710 C CA . LEU A 1 93 ? 5.639 -7.781 -5.072 1.00 91.38 93 LEU A CA 1
ATOM 711 C C . LEU A 1 93 ? 5.897 -6.282 -5.249 1.00 91.38 93 LEU A C 1
ATOM 713 O O . LEU A 1 93 ? 7.020 -5.906 -5.580 1.00 91.38 93 LEU A O 1
ATOM 717 N N . LEU A 1 94 ? 4.902 -5.434 -4.975 1.00 94.56 94 LEU A N 1
ATOM 718 C CA . LEU A 1 94 ? 5.052 -3.981 -5.021 1.00 94.56 94 LEU A CA 1
ATOM 719 C C . LEU A 1 94 ? 6.172 -3.521 -4.074 1.00 94.56 94 LEU A C 1
ATOM 721 O O . LEU A 1 94 ? 7.120 -2.874 -4.522 1.00 94.56 94 LEU A O 1
ATOM 725 N N . ALA A 1 95 ? 6.144 -3.923 -2.797 1.00 95.75 95 ALA A N 1
ATOM 726 C CA . ALA A 1 95 ? 7.218 -3.582 -1.854 1.00 95.75 95 ALA A CA 1
ATOM 727 C C . ALA A 1 95 ? 8.609 -4.005 -2.356 1.00 95.75 95 ALA A C 1
ATOM 729 O O . ALA A 1 95 ? 9.553 -3.215 -2.293 1.00 95.75 95 ALA A O 1
ATOM 730 N N . LYS A 1 96 ? 8.730 -5.225 -2.895 1.00 95.62 96 LYS A N 1
ATOM 731 C CA . LYS A 1 96 ? 9.988 -5.745 -3.441 1.00 95.62 96 LYS A CA 1
ATOM 732 C C . LYS A 1 96 ? 10.475 -4.937 -4.646 1.00 95.62 96 LYS A C 1
ATOM 734 O O . LYS A 1 96 ? 11.658 -4.607 -4.713 1.00 95.62 96 LYS A O 1
ATOM 739 N N . ILE A 1 97 ? 9.582 -4.603 -5.577 1.00 96.44 97 ILE A N 1
ATOM 740 C CA . ILE A 1 97 ? 9.906 -3.786 -6.755 1.00 96.44 97 ILE A CA 1
ATOM 741 C C . ILE A 1 97 ? 10.411 -2.417 -6.329 1.00 96.44 97 ILE A C 1
ATOM 743 O O . ILE A 1 97 ? 11.432 -1.960 -6.839 1.00 96.44 97 ILE A O 1
ATOM 747 N N . TYR A 1 98 ? 9.734 -1.777 -5.377 1.00 97.56 98 TYR A N 1
ATOM 748 C CA . TYR A 1 98 ? 10.137 -0.458 -4.914 1.00 97.56 98 TYR A CA 1
ATOM 749 C C . TYR A 1 98 ? 11.486 -0.488 -4.178 1.00 97.56 98 TYR A C 1
ATOM 751 O O . TYR A 1 98 ? 12.303 0.417 -4.371 1.00 97.56 98 TYR A O 1
ATOM 759 N N . GLU A 1 99 ? 11.758 -1.520 -3.364 1.00 96.38 99 GLU A N 1
ATOM 760 C CA . GLU A 1 99 ? 13.069 -1.702 -2.716 1.00 96.38 99 GLU A CA 1
ATOM 761 C C . GLU A 1 99 ? 14.180 -1.817 -3.775 1.00 96.38 99 GLU A C 1
ATOM 763 O O . GLU A 1 99 ? 15.147 -1.058 -3.731 1.00 96.38 99 GLU A O 1
ATOM 768 N N . GLN A 1 100 ? 14.003 -2.675 -4.787 1.00 96.69 100 GLN A N 1
ATOM 769 C CA . GLN A 1 100 ? 14.970 -2.847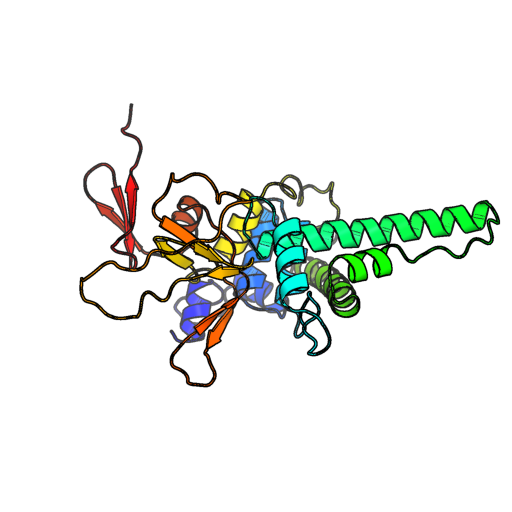 -5.881 1.00 96.69 100 GLN A CA 1
ATOM 770 C C . GLN A 1 100 ? 15.152 -1.572 -6.717 1.00 96.69 100 GLN A C 1
ATOM 772 O O . GLN A 1 100 ? 16.279 -1.189 -7.028 1.00 96.69 100 GLN A O 1
ATOM 777 N N . TYR A 1 101 ? 14.057 -0.885 -7.047 1.00 96.94 101 TYR A N 1
ATOM 778 C CA . TYR A 1 101 ? 14.086 0.394 -7.754 1.00 96.94 101 TYR A CA 1
ATOM 779 C C . TYR A 1 101 ? 14.875 1.457 -6.974 1.00 96.94 101 TYR A C 1
ATOM 781 O O . TYR A 1 101 ? 15.739 2.134 -7.538 1.00 96.94 101 TYR A O 1
ATOM 789 N N . SER A 1 102 ? 14.641 1.558 -5.662 1.00 95.38 102 SER A N 1
ATOM 790 C CA . SER A 1 102 ? 15.354 2.495 -4.784 1.00 95.38 102 SER A CA 1
ATOM 791 C C . SER A 1 102 ? 16.848 2.179 -4.715 1.00 95.38 102 SER A C 1
ATOM 793 O O . SER A 1 102 ? 17.674 3.085 -4.825 1.00 95.38 102 SER A O 1
ATOM 795 N N . GLU A 1 103 ? 17.216 0.898 -4.625 1.00 94.69 103 GLU A N 1
ATOM 796 C CA . GLU A 1 103 ? 18.618 0.477 -4.694 1.00 94.69 103 GLU A CA 1
ATOM 797 C C . GLU A 1 103 ? 19.277 0.842 -6.032 1.00 94.69 103 GLU A C 1
ATOM 799 O O . GLU A 1 103 ? 20.442 1.246 -6.050 1.00 94.69 103 GLU A O 1
ATOM 804 N N . CYS A 1 104 ? 18.566 0.706 -7.158 1.00 94.69 104 CYS A N 1
ATOM 805 C CA . CYS A 1 104 ? 19.071 1.125 -8.467 1.00 94.69 104 CYS A CA 1
ATOM 806 C C . CYS A 1 104 ? 19.341 2.634 -8.497 1.00 94.69 104 CYS A C 1
ATOM 808 O O . CYS A 1 104 ? 20.402 3.045 -8.963 1.00 94.69 104 CYS A O 1
ATOM 810 N N . ILE A 1 105 ? 18.445 3.456 -7.938 1.00 92.38 105 ILE A N 1
ATOM 811 C CA . ILE A 1 105 ? 18.656 4.907 -7.812 1.00 92.38 105 ILE A CA 1
ATOM 812 C C . ILE A 1 105 ? 19.906 5.212 -6.977 1.00 92.38 105 ILE A C 1
ATOM 814 O O . ILE A 1 105 ? 20.728 6.042 -7.373 1.00 92.38 105 ILE A O 1
ATOM 818 N N . GLU A 1 106 ? 20.061 4.569 -5.819 1.00 90.19 106 GLU A N 1
ATOM 819 C CA . GLU A 1 106 ? 21.216 4.779 -4.939 1.00 90.19 106 GLU A CA 1
ATOM 820 C C . GLU A 1 106 ? 22.530 4.390 -5.626 1.00 90.19 106 GLU A C 1
ATOM 822 O O . GLU A 1 106 ? 23.486 5.171 -5.631 1.00 90.19 106 GLU A O 1
ATOM 827 N N . LYS A 1 107 ? 22.564 3.225 -6.282 1.00 89.94 107 LYS A N 1
ATOM 828 C CA . LYS A 1 107 ? 23.731 2.749 -7.039 1.00 89.94 107 LYS A CA 1
ATOM 829 C C . LYS A 1 107 ? 24.067 3.682 -8.204 1.00 89.94 107 LYS A C 1
ATOM 831 O O . LYS A 1 107 ? 25.242 4.003 -8.382 1.00 89.94 107 LYS A O 1
ATOM 836 N N . SER A 1 108 ? 23.069 4.186 -8.935 1.00 86.81 108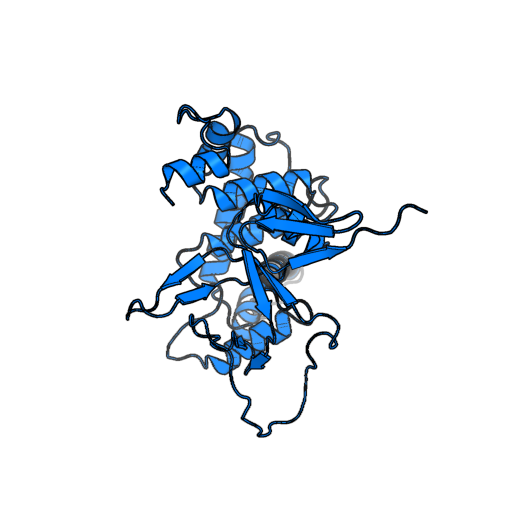 SER A N 1
ATOM 837 C CA . SER A 1 108 ? 23.273 5.169 -10.009 1.00 86.81 108 SER A CA 1
ATOM 838 C C . SER A 1 108 ? 23.907 6.467 -9.495 1.00 86.81 108 SER A C 1
ATOM 840 O O . SER A 1 108 ? 24.840 6.980 -10.112 1.00 86.81 108 SER A O 1
ATOM 842 N N . LYS A 1 109 ? 23.478 6.978 -8.330 1.00 85.31 109 LYS A N 1
ATOM 843 C CA . LYS A 1 109 ? 24.082 8.175 -7.705 1.00 85.31 109 LYS A CA 1
ATOM 844 C C . LYS A 1 109 ? 25.545 7.942 -7.312 1.00 85.31 109 LYS A C 1
ATOM 846 O O . LYS A 1 109 ? 26.402 8.799 -7.542 1.00 85.31 109 LYS A O 1
ATOM 851 N N . ILE A 1 110 ? 25.846 6.778 -6.735 1.00 83.62 110 ILE A N 1
ATOM 852 C CA . ILE A 1 110 ? 27.211 6.410 -6.334 1.00 83.62 110 ILE A CA 1
ATOM 853 C C . ILE A 1 110 ? 28.111 6.248 -7.565 1.00 83.62 110 ILE A C 1
ATOM 855 O O . ILE A 1 110 ? 29.242 6.733 -7.573 1.00 83.62 110 ILE A O 1
ATOM 859 N N . SER A 1 111 ? 27.622 5.603 -8.624 1.00 79.94 111 SER A N 1
ATOM 860 C CA . SER A 1 111 ? 28.422 5.396 -9.832 1.00 79.94 111 SER A CA 1
ATOM 861 C C . SER A 1 111 ? 28.722 6.707 -10.559 1.00 79.94 111 SER A C 1
ATOM 863 O O . SER A 1 111 ? 29.874 6.975 -10.902 1.00 79.94 111 SER A O 1
ATOM 865 N N . TYR A 1 112 ? 27.724 7.590 -10.667 1.00 74.50 112 TYR A N 1
ATOM 866 C CA . TYR A 1 112 ? 27.902 8.931 -11.219 1.00 74.50 112 TYR A CA 1
ATOM 867 C C . TYR A 1 112 ? 28.974 9.734 -10.464 1.00 74.50 112 TYR A C 1
ATOM 869 O O . TYR A 1 112 ? 29.899 10.273 -11.075 1.00 74.50 112 TYR A O 1
ATOM 877 N N . THR A 1 113 ? 28.903 9.768 -9.127 1.00 76.31 113 THR A N 1
ATOM 878 C CA . THR A 1 113 ? 29.898 10.485 -8.307 1.00 76.31 113 THR A CA 1
ATOM 879 C C . THR A 1 113 ? 31.299 9.891 -8.446 1.00 76.31 113 THR A C 1
ATOM 881 O O . THR A 1 113 ? 32.274 10.636 -8.512 1.00 76.31 113 THR A O 1
ATOM 884 N N . LYS A 1 114 ? 31.419 8.565 -8.574 1.00 77.94 114 LYS A N 1
ATOM 885 C CA . LYS A 1 114 ? 32.694 7.896 -8.846 1.00 77.94 114 LYS A CA 1
ATOM 886 C C . LYS A 1 114 ? 33.242 8.258 -10.227 1.00 77.94 114 LYS A C 1
ATOM 888 O O . LYS A 1 114 ? 34.408 8.621 -10.318 1.00 77.94 114 LYS A O 1
ATOM 893 N N . ASN A 1 115 ? 32.433 8.212 -11.284 1.00 71.31 115 ASN A N 1
ATOM 894 C CA . ASN A 1 115 ? 32.865 8.529 -12.650 1.00 71.31 115 ASN A CA 1
ATOM 895 C C . ASN A 1 115 ? 33.364 9.977 -12.798 1.00 71.31 115 ASN A C 1
ATOM 897 O O . ASN A 1 115 ? 34.358 10.196 -13.492 1.00 71.31 115 ASN A O 1
ATOM 901 N N . LEU A 1 116 ? 32.762 10.934 -12.077 1.00 72.88 116 LEU A N 1
ATOM 902 C CA . LEU A 1 116 ? 33.280 12.308 -11.979 1.00 72.88 116 LEU A CA 1
ATOM 903 C C . LEU A 1 116 ? 34.697 12.375 -11.386 1.00 72.88 116 LEU A C 1
ATOM 905 O O . LEU A 1 116 ? 35.462 13.271 -11.727 1.00 72.88 116 LEU A O 1
ATOM 909 N N . ILE A 1 117 ? 35.056 11.431 -10.513 1.00 75.75 117 ILE A N 1
ATOM 910 C CA . ILE A 1 117 ? 36.388 11.347 -9.904 1.00 75.75 117 ILE A CA 1
ATOM 911 C C . ILE A 1 117 ? 37.376 10.628 -10.837 1.00 75.75 117 ILE A C 1
ATOM 913 O O . ILE A 1 117 ? 38.540 11.018 -10.900 1.00 75.75 117 ILE A O 1
ATOM 917 N N . VAL A 1 118 ? 36.947 9.579 -11.557 1.00 75.69 118 VAL A N 1
ATOM 918 C CA . VAL A 1 118 ? 37.866 8.711 -12.329 1.00 75.69 118 VAL A CA 1
ATOM 919 C C . VAL A 1 118 ? 38.023 9.079 -13.813 1.00 75.69 118 VAL A C 1
ATOM 921 O O . VAL A 1 118 ? 38.794 8.415 -14.503 1.00 75.69 118 VAL A O 1
ATOM 924 N N . ASN A 1 119 ? 37.340 10.112 -14.328 1.00 64.38 119 ASN A N 1
ATOM 925 C CA . ASN A 1 119 ? 37.382 10.532 -15.746 1.00 64.38 119 ASN A CA 1
ATOM 926 C C . ASN A 1 119 ? 37.206 9.370 -16.748 1.00 64.38 119 ASN A C 1
ATOM 928 O O . ASN A 1 119 ? 37.722 9.389 -17.869 1.00 64.38 119 ASN A O 1
ATOM 932 N N . SER A 1 120 ? 36.471 8.330 -16.361 1.00 61.75 120 SER A N 1
ATOM 933 C CA . SER A 1 120 ? 36.148 7.219 -17.243 1.00 61.75 120 SER A CA 1
ATOM 934 C C . SER A 1 120 ? 34.985 7.629 -18.137 1.00 61.75 120 SER A C 1
ATOM 936 O O . SER A 1 120 ? 33.832 7.513 -17.743 1.00 61.75 120 SER A O 1
ATOM 938 N N . GLY A 1 121 ? 35.279 8.096 -19.353 1.00 57.19 121 GLY A N 1
ATOM 939 C CA . GLY A 1 121 ? 34.296 8.463 -20.385 1.00 57.19 121 GLY A CA 1
ATOM 940 C C . GLY A 1 121 ? 33.481 7.289 -20.954 1.00 57.19 121 GLY A C 1
ATOM 941 O O . GLY A 1 121 ? 33.216 7.247 -22.152 1.00 57.19 121 GLY A O 1
ATOM 942 N N . LYS A 1 122 ? 33.123 6.298 -20.130 1.00 58.88 122 LYS A N 1
ATOM 943 C CA . LYS A 1 122 ? 32.242 5.196 -20.523 1.00 58.88 122 LYS A CA 1
ATOM 944 C C . LYS A 1 122 ? 30.794 5.676 -20.467 1.00 58.88 122 LYS A C 1
ATOM 946 O O . LYS A 1 122 ? 30.368 6.242 -19.467 1.00 58.88 122 LYS A O 1
ATOM 951 N N . SER A 1 123 ? 30.045 5.418 -21.539 1.00 54.25 123 SER A N 1
ATOM 952 C CA . SER A 1 123 ? 28.588 5.550 -21.543 1.00 54.25 123 SER A CA 1
ATOM 953 C C . SER A 1 123 ? 28.026 4.522 -20.561 1.00 54.25 123 SER A C 1
ATOM 955 O O . SER A 1 123 ? 28.128 3.317 -20.787 1.00 54.25 123 SER A O 1
ATOM 957 N N . GLU A 1 124 ? 27.550 5.000 -19.417 1.00 58.53 124 GLU A N 1
ATOM 958 C CA . GLU A 1 124 ? 26.976 4.164 -18.372 1.00 58.53 124 GLU A CA 1
ATOM 959 C C . GLU A 1 124 ? 25.518 3.868 -18.728 1.00 58.53 124 GLU A C 1
ATOM 961 O O . GLU A 1 124 ? 24.753 4.788 -19.028 1.00 58.53 124 GLU A O 1
ATOM 966 N N . SER A 1 125 ? 25.138 2.588 -18.752 1.00 65.56 125 SER A N 1
ATOM 967 C CA . SER A 1 125 ? 23.729 2.237 -18.877 1.00 65.56 125 SER A CA 1
ATOM 968 C C . SER A 1 125 ? 23.011 2.692 -17.608 1.00 65.56 125 SER A C 1
ATOM 970 O O . SER A 1 125 ? 23.499 2.500 -16.492 1.00 65.56 125 SER A O 1
ATOM 972 N N . ASN A 1 126 ? 21.877 3.370 -17.767 1.00 82.38 126 ASN A N 1
ATOM 973 C CA . ASN A 1 126 ? 21.098 3.818 -16.626 1.00 82.38 126 ASN A CA 1
ATOM 974 C C . ASN A 1 126 ? 20.524 2.578 -15.927 1.00 82.38 126 ASN A C 1
ATOM 976 O O . ASN A 1 126 ? 19.611 1.941 -16.450 1.00 82.38 126 ASN A O 1
ATOM 980 N N . LEU A 1 127 ? 21.065 2.233 -14.751 1.00 89.94 127 LEU A N 1
ATOM 981 C CA . LEU A 1 127 ? 20.649 1.054 -13.980 1.00 89.94 127 LEU A CA 1
ATOM 982 C C . LEU A 1 127 ? 19.139 1.042 -13.720 1.00 89.94 127 LEU A C 1
ATOM 984 O O . LEU A 1 127 ? 18.537 -0.026 -13.651 1.00 89.94 127 LEU A O 1
ATOM 988 N N . VAL A 1 128 ? 18.528 2.224 -13.591 1.00 92.06 128 VAL A N 1
ATOM 989 C CA . VAL A 1 128 ? 17.082 2.369 -13.413 1.00 92.06 128 VAL A CA 1
ATOM 990 C C . VAL A 1 128 ? 16.335 1.974 -14.687 1.00 92.06 128 VAL A C 1
ATOM 992 O O . VAL A 1 128 ? 15.386 1.195 -14.610 1.00 92.06 128 VAL A O 1
ATOM 995 N N . ASP A 1 129 ? 16.780 2.444 -15.854 1.00 91.94 129 ASP A N 1
ATOM 996 C CA . ASP A 1 129 ? 16.154 2.111 -17.141 1.00 91.94 129 ASP A CA 1
ATOM 997 C C . ASP A 1 129 ? 16.325 0.626 -17.469 1.00 91.94 129 ASP A C 1
ATOM 999 O O . ASP A 1 129 ? 15.382 -0.031 -17.911 1.00 91.94 129 ASP A O 1
ATOM 1003 N N . ASP A 1 130 ? 17.511 0.071 -17.202 1.00 93.00 130 ASP A N 1
ATOM 1004 C CA . ASP A 1 130 ? 17.780 -1.356 -17.368 1.00 93.00 130 ASP A CA 1
ATOM 1005 C C . ASP A 1 130 ? 16.884 -2.198 -16.460 1.00 93.00 130 ASP A C 1
ATOM 1007 O O . ASP A 1 130 ? 16.264 -3.154 -16.933 1.00 93.00 130 ASP A O 1
ATOM 1011 N N . PHE A 1 131 ? 16.761 -1.815 -15.187 1.00 95.12 131 PHE A N 1
ATOM 1012 C CA . PHE A 1 131 ? 15.874 -2.475 -14.236 1.00 95.12 131 PHE A CA 1
ATOM 1013 C C . PHE A 1 131 ? 14.413 -2.428 -14.695 1.00 95.12 131 PHE A C 1
ATOM 1015 O O . PHE A 1 131 ? 13.749 -3.468 -14.722 1.00 95.12 131 PHE A O 1
ATOM 1022 N N . CYS A 1 132 ? 13.919 -1.255 -15.104 1.00 95.56 132 CYS A N 1
ATOM 1023 C CA . CYS A 1 132 ? 12.536 -1.104 -15.548 1.00 95.56 132 CYS A CA 1
ATOM 1024 C C . CYS A 1 132 ? 12.261 -1.925 -16.810 1.00 95.56 132 CYS A C 1
ATOM 1026 O O . CYS A 1 132 ? 11.270 -2.651 -16.876 1.00 95.56 132 CYS A O 1
ATOM 1028 N N . ARG A 1 133 ? 13.171 -1.885 -17.789 1.00 93.44 133 ARG A N 1
ATOM 1029 C CA . ARG A 1 133 ? 13.051 -2.641 -19.040 1.00 93.44 133 ARG A CA 1
ATOM 1030 C C . ARG A 1 133 ? 13.054 -4.151 -18.812 1.00 93.44 133 ARG A C 1
ATOM 1032 O O . ARG A 1 133 ? 12.234 -4.846 -19.401 1.00 93.44 133 ARG A O 1
ATOM 1039 N N . GLN A 1 134 ? 13.955 -4.660 -17.972 1.00 92.88 134 GLN A N 1
ATOM 1040 C CA . GLN A 1 134 ? 14.072 -6.099 -17.697 1.00 92.88 134 GLN A CA 1
ATOM 1041 C C . GLN A 1 134 ? 12.855 -6.664 -16.954 1.00 92.88 134 GLN A C 1
ATOM 1043 O O . GLN A 1 134 ? 12.537 -7.838 -17.115 1.00 92.88 134 GLN A O 1
ATOM 1048 N N . ASN A 1 135 ? 12.171 -5.833 -16.164 1.00 93.25 135 ASN A N 1
ATOM 1049 C CA . ASN A 1 135 ? 11.041 -6.249 -15.332 1.00 93.25 135 ASN A CA 1
ATOM 1050 C C . ASN A 1 135 ? 9.681 -5.772 -15.865 1.00 93.25 135 ASN A C 1
ATOM 1052 O O . ASN A 1 135 ? 8.675 -5.917 -15.175 1.00 93.25 135 ASN A O 1
ATOM 1056 N N . TYR A 1 136 ? 9.635 -5.224 -17.086 1.00 94.75 136 TYR A N 1
ATOM 1057 C CA . TYR A 1 136 ? 8.421 -4.678 -17.706 1.00 94.75 136 TYR A CA 1
ATOM 1058 C C . TYR A 1 136 ? 7.717 -3.622 -16.835 1.00 94.75 136 TYR A C 1
ATOM 1060 O O . TYR A 1 136 ? 6.491 -3.617 -16.716 1.00 94.75 136 TYR A O 1
ATOM 1068 N N . LEU A 1 137 ? 8.494 -2.734 -16.212 1.00 95.50 137 LEU A N 1
ATOM 1069 C CA . LEU A 1 137 ? 8.002 -1.706 -15.298 1.00 95.50 137 LEU A CA 1
ATOM 1070 C C . LEU A 1 137 ? 7.889 -0.348 -15.985 1.00 95.50 137 LEU A C 1
ATOM 1072 O O . LEU A 1 137 ? 8.702 0.026 -16.832 1.00 95.50 137 LEU A O 1
ATOM 1076 N N . ASN A 1 138 ? 6.890 0.412 -15.565 1.00 95.56 138 ASN A N 1
ATOM 1077 C CA . ASN A 1 138 ? 6.683 1.785 -15.974 1.00 95.56 138 ASN A CA 1
ATOM 1078 C C . ASN A 1 138 ? 7.564 2.716 -15.123 1.00 95.56 138 ASN A C 1
ATOM 1080 O O . ASN A 1 138 ? 7.250 3.019 -13.972 1.00 95.56 138 ASN A O 1
ATOM 1084 N N . ALA A 1 139 ? 8.673 3.186 -15.701 1.00 94.69 139 ALA A N 1
ATOM 1085 C CA . ALA A 1 139 ? 9.623 4.065 -15.014 1.00 94.69 139 ALA A CA 1
ATOM 1086 C C . ALA A 1 139 ? 8.980 5.380 -14.533 1.00 94.69 139 ALA A C 1
ATOM 1088 O O . ALA A 1 139 ? 9.311 5.870 -13.455 1.00 94.69 139 ALA A O 1
ATOM 1089 N N . GLN A 1 140 ? 8.028 5.929 -15.296 1.00 95.44 140 GLN A N 1
ATOM 1090 C CA . GLN A 1 140 ? 7.317 7.146 -14.909 1.00 95.44 140 GLN A CA 1
ATOM 1091 C C . GLN A 1 140 ? 6.400 6.898 -13.705 1.00 95.44 140 GLN A C 1
ATOM 1093 O O . GLN A 1 140 ? 6.385 7.708 -12.782 1.00 95.44 140 GLN A O 1
ATOM 1098 N N . ALA A 1 141 ? 5.691 5.766 -13.677 1.00 96.75 141 ALA A N 1
ATOM 1099 C CA . ALA A 1 141 ? 4.874 5.375 -12.528 1.00 96.75 141 ALA A CA 1
ATOM 1100 C C . ALA A 1 141 ? 5.729 5.201 -11.262 1.00 96.75 141 ALA A C 1
ATOM 1102 O O . ALA A 1 141 ? 5.364 5.699 -10.202 1.00 96.75 141 ALA A O 1
ATOM 1103 N N . LEU A 1 142 ? 6.903 4.567 -11.366 1.00 97.50 142 LEU A N 1
ATOM 1104 C CA . LEU A 1 142 ? 7.816 4.407 -10.227 1.00 97.50 142 LEU A CA 1
ATOM 1105 C C . LEU A 1 142 ? 8.392 5.741 -9.732 1.00 97.50 142 LEU A C 1
ATOM 1107 O O . LEU A 1 142 ? 8.526 5.940 -8.524 1.00 97.50 142 LEU A O 1
ATOM 1111 N N . ALA A 1 143 ? 8.697 6.674 -10.637 1.00 96.56 143 ALA A N 1
ATOM 1112 C CA . ALA A 1 143 ? 9.115 8.023 -10.261 1.00 96.56 143 ALA A CA 1
ATOM 1113 C C . ALA A 1 143 ? 8.002 8.772 -9.506 1.00 96.56 143 ALA A C 1
ATOM 1115 O O . ALA A 1 143 ? 8.255 9.313 -8.429 1.00 96.56 143 ALA A O 1
ATOM 1116 N N . LEU A 1 144 ? 6.764 8.721 -10.011 1.00 97.88 144 LEU A N 1
ATOM 1117 C CA . LEU A 1 144 ? 5.595 9.292 -9.334 1.00 97.88 144 LEU A CA 1
ATOM 1118 C C . LEU A 1 144 ? 5.344 8.631 -7.970 1.00 97.88 144 LEU A C 1
ATOM 1120 O O . LEU A 1 144 ? 5.082 9.327 -6.991 1.00 97.88 144 LEU A O 1
ATOM 1124 N N . ALA A 1 145 ? 5.502 7.307 -7.865 1.00 97.81 145 ALA A N 1
ATOM 1125 C CA . ALA A 1 145 ? 5.398 6.597 -6.591 1.00 97.81 145 ALA A CA 1
ATOM 1126 C C . ALA A 1 145 ? 6.431 7.096 -5.569 1.00 97.81 145 ALA A C 1
ATOM 1128 O O . ALA A 1 145 ? 6.114 7.215 -4.389 1.00 97.81 145 ALA A O 1
ATOM 1129 N N . SER A 1 146 ? 7.661 7.417 -5.990 1.00 97.31 146 SER A N 1
ATOM 1130 C CA . SER A 1 146 ? 8.673 7.990 -5.091 1.0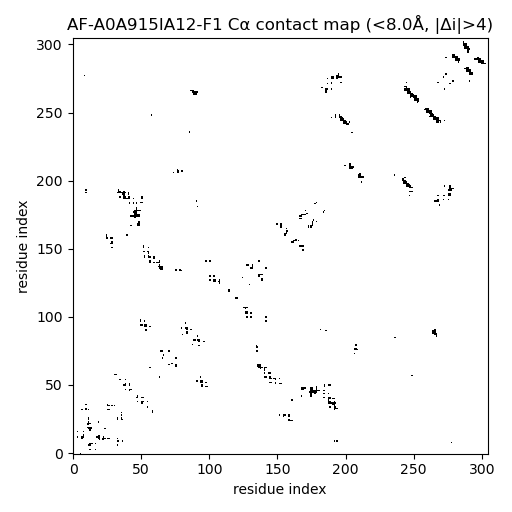0 97.31 146 SER A CA 1
ATOM 1131 C C . SER A 1 146 ? 8.306 9.377 -4.571 1.00 97.31 146 SER A C 1
ATOM 1133 O O . SER A 1 146 ? 8.566 9.690 -3.401 1.00 97.31 146 SER A O 1
ATOM 1135 N N . GLU A 1 147 ? 7.693 10.204 -5.416 1.00 97.56 147 GLU A N 1
ATOM 1136 C CA . GLU A 1 147 ? 7.189 11.518 -5.021 1.00 97.56 147 GLU A CA 1
ATOM 1137 C C . GLU A 1 147 ? 6.020 11.386 -4.038 1.00 97.56 147 GLU A C 1
ATOM 1139 O O . GLU A 1 147 ? 6.060 11.997 -2.966 1.00 97.56 147 GLU A O 1
ATOM 1144 N N . LEU A 1 148 ? 5.042 10.523 -4.337 1.00 97.50 148 LEU A N 1
ATOM 1145 C CA . LEU A 1 148 ? 3.908 10.235 -3.452 1.00 97.50 148 LEU A CA 1
ATOM 1146 C C . LEU A 1 148 ? 4.354 9.666 -2.105 1.00 97.50 148 LEU A C 1
ATOM 1148 O O . LEU A 1 148 ? 3.909 10.135 -1.061 1.00 97.50 148 LEU A O 1
ATOM 1152 N N . LYS A 1 149 ? 5.309 8.735 -2.096 1.00 97.75 149 LYS A N 1
ATOM 1153 C CA . LYS A 1 149 ? 5.864 8.166 -0.862 1.00 97.75 149 LYS A CA 1
ATOM 1154 C C . LYS A 1 149 ? 6.469 9.236 0.040 1.00 97.75 149 LYS A C 1
ATOM 1156 O O . LYS A 1 149 ? 6.252 9.244 1.254 1.00 97.75 149 LYS A O 1
ATOM 1161 N N . SER A 1 150 ? 7.216 10.158 -0.562 1.00 97.25 150 SER A N 1
ATOM 1162 C CA . SER A 1 150 ? 7.812 11.293 0.145 1.00 97.25 150 SER A CA 1
ATOM 1163 C C . SER A 1 150 ? 6.746 12.264 0.657 1.00 97.25 150 SER A C 1
ATOM 1165 O O . SER A 1 150 ? 6.878 12.803 1.757 1.00 97.25 150 SER A O 1
ATOM 1167 N N . LEU A 1 151 ? 5.685 12.476 -0.123 1.00 97.25 151 LEU A N 1
ATOM 1168 C CA . LEU A 1 151 ? 4.548 13.305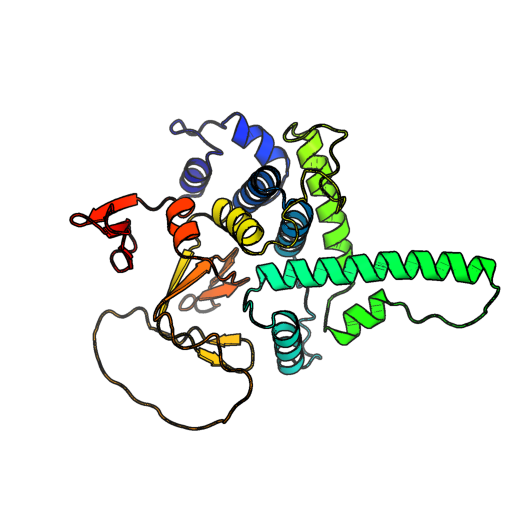 0.259 1.00 97.25 151 LEU A CA 1
ATOM 1169 C C . LEU A 1 151 ? 3.792 12.710 1.453 1.00 97.25 151 LEU A C 1
ATOM 1171 O O . LEU A 1 151 ? 3.599 13.419 2.438 1.00 97.25 151 LEU A O 1
ATOM 1175 N N . PHE A 1 152 ? 3.447 11.421 1.420 1.00 97.75 152 PHE A N 1
ATOM 1176 C CA . PHE A 1 152 ? 2.751 10.756 2.523 1.00 97.75 152 PHE A CA 1
ATOM 1177 C C . PHE A 1 152 ? 3.551 10.804 3.822 1.00 97.75 152 PHE A C 1
ATOM 1179 O O . PHE A 1 152 ? 2.990 11.116 4.872 1.00 97.75 152 PHE A O 1
ATOM 1186 N N . SER A 1 153 ? 4.871 10.592 3.762 1.00 97.50 153 SER A N 1
ATOM 1187 C CA . SER A 1 153 ? 5.734 10.747 4.940 1.00 97.50 153 SER A CA 1
ATOM 1188 C C . SER A 1 153 ? 5.623 12.150 5.549 1.00 97.50 153 SER A C 1
ATOM 1190 O O . SER A 1 153 ? 5.469 12.286 6.760 1.00 97.50 153 SER A O 1
ATOM 1192 N N . LYS A 1 154 ? 5.649 13.200 4.718 1.00 97.12 154 LYS A N 1
ATOM 1193 C CA . LYS A 1 154 ? 5.514 14.594 5.175 1.00 97.12 154 LYS A CA 1
ATOM 1194 C C . LYS A 1 154 ? 4.114 14.917 5.687 1.00 97.12 154 LYS A C 1
ATOM 1196 O O . LYS A 1 154 ? 3.967 15.699 6.623 1.00 97.12 154 LYS A O 1
ATOM 1201 N N . GLN A 1 155 ? 3.078 14.340 5.086 1.00 97.06 155 GLN A N 1
ATOM 1202 C CA . GLN A 1 155 ? 1.699 14.523 5.537 1.00 97.06 155 GLN A CA 1
ATOM 1203 C C . GLN A 1 155 ? 1.457 13.851 6.888 1.00 97.06 155 GLN A C 1
ATOM 1205 O O . GLN A 1 155 ? 0.785 14.439 7.728 1.00 97.06 155 GLN A O 1
ATOM 1210 N N . LEU A 1 156 ? 2.045 12.678 7.139 1.00 97.50 156 LEU A N 1
ATOM 1211 C CA . LEU A 1 156 ? 1.995 12.017 8.449 1.00 97.50 156 LEU A CA 1
ATOM 1212 C C . LEU A 1 156 ? 2.638 12.883 9.546 1.00 97.50 156 LEU A C 1
ATOM 1214 O O . LEU A 1 156 ? 2.065 13.017 10.628 1.00 97.50 156 LEU A O 1
ATOM 1218 N N . GLN A 1 157 ? 3.767 13.533 9.245 1.00 96.44 157 GLN A N 1
ATOM 1219 C CA . GLN A 1 157 ? 4.396 14.520 10.134 1.00 96.44 157 GLN A CA 1
ATOM 1220 C C . GLN A 1 157 ? 3.496 15.753 10.332 1.00 96.44 157 GLN A C 1
ATOM 1222 O O . GLN A 1 157 ? 3.166 16.122 11.454 1.00 96.44 157 GLN A O 1
ATOM 1227 N N . SER A 1 158 ? 3.013 16.353 9.239 1.00 95.81 158 SER A N 1
ATOM 1228 C CA . SER A 1 158 ? 2.191 17.578 9.270 1.00 95.81 158 SER A CA 1
ATOM 1229 C C . SER A 1 158 ? 0.839 17.377 9.966 1.00 95.81 158 SER A C 1
ATOM 1231 O O . SER A 1 158 ? 0.305 18.290 10.591 1.00 95.81 158 SER A O 1
ATOM 1233 N N . ALA A 1 159 ? 0.276 16.171 9.880 1.00 95.81 159 ALA A N 1
ATOM 1234 C CA . ALA A 1 159 ? -0.940 15.779 10.584 1.00 95.81 159 ALA A CA 1
ATOM 1235 C C . ALA A 1 159 ? -0.698 15.491 12.079 1.00 95.81 159 ALA A C 1
ATOM 1237 O O . ALA A 1 159 ? -1.655 15.229 12.816 1.00 95.81 159 ALA A O 1
ATOM 1238 N N . GLY A 1 160 ? 0.557 15.529 12.541 1.00 95.62 160 GLY A N 1
ATOM 1239 C CA . GLY A 1 160 ? 0.964 15.208 13.907 1.00 95.62 160 GLY A CA 1
ATOM 1240 C C . GLY A 1 160 ? 0.696 13.752 14.280 1.00 95.62 160 GLY A C 1
ATOM 1241 O O . GLY A 1 160 ? 0.292 13.485 15.410 1.00 95.62 160 GLY A O 1
ATOM 1242 N N . ILE A 1 161 ? 0.816 12.832 13.315 1.00 96.06 161 ILE A N 1
ATOM 1243 C CA . ILE A 1 161 ? 0.792 11.383 13.572 1.00 96.06 161 ILE A CA 1
ATOM 1244 C C . ILE A 1 161 ? 2.162 10.917 14.083 1.00 96.06 161 ILE A C 1
ATOM 1246 O O . ILE A 1 161 ? 2.223 10.034 14.934 1.00 96.06 161 ILE A O 1
ATOM 1250 N N . VAL A 1 162 ? 3.237 11.529 13.581 1.00 96.25 162 VAL A N 1
ATOM 1251 C CA . VAL A 1 162 ? 4.630 11.333 14.015 1.00 96.25 162 VAL A CA 1
ATOM 1252 C C . VAL A 1 162 ? 5.319 12.689 14.169 1.00 96.25 162 VAL A C 1
ATOM 1254 O O . VAL A 1 162 ? 4.801 13.689 13.662 1.00 96.25 162 VAL A O 1
ATOM 1257 N N . ASP A 1 163 ? 6.460 12.733 14.856 1.00 95.62 163 ASP A N 1
ATOM 1258 C CA . ASP A 1 163 ? 7.203 13.978 15.056 1.00 95.62 163 ASP A CA 1
ATOM 1259 C C . ASP A 1 163 ? 7.851 14.453 13.743 1.00 95.62 163 ASP A C 1
ATOM 1261 O O . ASP A 1 163 ? 8.216 13.663 12.875 1.00 95.62 163 ASP A O 1
ATOM 1265 N N . GLU A 1 164 ? 8.058 15.763 13.584 1.00 92.12 164 GLU A N 1
ATOM 1266 C CA . GLU A 1 164 ? 8.637 16.346 12.355 1.00 92.12 164 GLU A CA 1
ATOM 1267 C C . GLU A 1 164 ? 10.058 15.838 12.041 1.00 92.12 164 GLU A C 1
ATOM 1269 O O . GLU A 1 164 ? 10.490 15.852 10.888 1.00 92.12 164 GLU A O 1
ATOM 1274 N N . ASN A 1 165 ? 10.781 15.368 13.062 1.00 91.12 165 ASN A N 1
ATOM 1275 C CA . ASN A 1 165 ? 12.125 14.801 12.930 1.00 91.12 165 ASN A CA 1
ATOM 1276 C C . ASN A 1 165 ? 12.117 13.288 12.651 1.00 91.12 165 ASN A C 1
ATOM 1278 O O . ASN A 1 165 ? 13.180 12.709 12.405 1.00 91.12 165 ASN A O 1
ATOM 1282 N N . ASP A 1 166 ? 10.950 12.641 12.703 1.00 93.81 166 ASP A N 1
ATOM 1283 C CA . ASP A 1 166 ? 10.829 11.206 12.488 1.00 93.81 166 ASP A CA 1
ATOM 1284 C C . ASP A 1 166 ? 10.979 10.864 11.011 1.00 93.81 166 ASP A C 1
ATOM 1286 O O . ASP A 1 166 ? 10.203 11.291 10.157 1.00 93.81 166 ASP A O 1
ATOM 1290 N N . ASP A 1 167 ? 11.975 10.036 10.709 1.00 93.88 167 ASP A N 1
ATOM 1291 C CA . ASP A 1 167 ? 12.224 9.561 9.355 1.00 93.88 167 ASP A CA 1
ATOM 1292 C C . ASP A 1 167 ? 11.582 8.184 9.139 1.00 93.88 167 ASP A C 1
ATOM 1294 O O . ASP A 1 167 ? 12.143 7.136 9.491 1.00 93.88 167 ASP A O 1
ATOM 1298 N N . LEU A 1 168 ? 10.388 8.203 8.546 1.00 96.69 168 LEU A N 1
ATOM 1299 C CA . LEU A 1 168 ? 9.614 7.005 8.214 1.00 96.69 168 LEU A CA 1
ATOM 1300 C C . LEU A 1 168 ? 10.192 6.217 7.033 1.00 96.69 168 LEU A C 1
ATOM 1302 O O . LEU A 1 168 ? 9.846 5.045 6.860 1.00 96.69 168 LEU A O 1
ATOM 1306 N N . LEU A 1 169 ? 11.042 6.836 6.212 1.00 96.44 169 LEU A N 1
ATOM 1307 C CA . LEU A 1 169 ? 11.542 6.248 4.966 1.00 96.44 169 LEU A CA 1
ATOM 1308 C C . LEU A 1 169 ? 12.945 5.657 5.129 1.00 96.44 169 LEU A C 1
ATOM 1310 O O . LEU A 1 169 ? 13.351 4.776 4.372 1.00 96.44 169 LEU A O 1
ATOM 1314 N N . ARG A 1 170 ? 13.700 6.108 6.133 1.00 94.94 170 ARG A N 1
ATOM 1315 C CA . ARG A 1 170 ? 15.027 5.572 6.433 1.00 94.94 170 ARG A CA 1
ATOM 1316 C C . ARG A 1 170 ? 14.945 4.127 6.906 1.00 94.94 170 ARG A C 1
ATOM 1318 O O . ARG A 1 170 ? 14.385 3.823 7.956 1.00 94.94 170 ARG A O 1
ATOM 1325 N N . GLN A 1 171 ? 15.619 3.245 6.172 1.00 92.25 171 GLN A N 1
ATOM 1326 C CA . GLN A 1 171 ? 15.596 1.798 6.413 1.00 92.25 171 GLN A CA 1
ATOM 1327 C C . GLN A 1 171 ? 16.037 1.394 7.832 1.00 92.25 171 GLN A C 1
ATOM 1329 O O . GLN A 1 171 ? 15.528 0.418 8.370 1.00 92.25 171 GLN A O 1
ATOM 1334 N N . ASN A 1 172 ? 16.957 2.150 8.441 1.00 92.56 172 ASN A N 1
ATOM 1335 C CA . ASN A 1 172 ? 17.506 1.879 9.776 1.00 92.56 172 ASN A CA 1
ATOM 1336 C C . ASN A 1 172 ? 16.841 2.708 10.895 1.00 92.56 172 ASN A C 1
ATOM 1338 O O . ASN A 1 172 ? 17.433 2.866 11.961 1.00 92.56 172 ASN A O 1
ATOM 1342 N N . SER A 1 173 ? 15.671 3.309 10.656 1.00 95.44 173 SER A N 1
ATOM 1343 C CA . SER A 1 173 ? 14.926 4.019 11.703 1.00 95.44 173 SER A CA 1
ATOM 1344 C C . SER A 1 173 ? 14.115 3.060 12.580 1.00 95.44 173 SER A C 1
ATOM 1346 O O . SER A 1 173 ? 13.841 1.916 12.205 1.00 95.44 173 SER A O 1
ATOM 1348 N N . ASP A 1 174 ? 13.678 3.538 13.748 1.00 95.19 174 ASP A N 1
ATOM 1349 C CA . ASP A 1 174 ? 12.832 2.756 14.659 1.00 95.19 174 ASP A CA 1
ATOM 1350 C C . ASP A 1 174 ? 11.473 2.382 14.056 1.00 95.19 174 ASP A C 1
ATOM 1352 O O . ASP A 1 174 ? 10.857 1.407 14.487 1.00 95.19 174 ASP A O 1
ATOM 1356 N N . PHE A 1 175 ? 11.046 3.088 13.009 1.00 97.38 175 PHE A N 1
ATOM 1357 C CA . PHE A 1 175 ? 9.821 2.819 12.258 1.00 97.38 175 PHE A CA 1
ATOM 1358 C C . PHE A 1 175 ? 9.961 1.687 11.235 1.00 97.38 175 PHE A C 1
ATOM 1360 O O . PHE A 1 175 ? 8.977 1.322 10.597 1.00 97.38 175 PHE A O 1
ATOM 1367 N N . ASN A 1 176 ? 11.160 1.117 11.084 1.00 97.75 176 ASN A N 1
ATOM 1368 C CA . ASN A 1 176 ? 11.475 0.138 10.044 1.00 97.75 176 ASN A CA 1
ATOM 1369 C C . ASN A 1 176 ? 12.161 -1.134 10.557 1.00 97.75 176 ASN A C 1
ATOM 1371 O O . ASN A 1 176 ? 12.673 -1.931 9.769 1.00 97.75 176 ASN A O 1
ATOM 1375 N N . GLN A 1 177 ? 12.107 -1.386 11.868 1.00 97.62 177 GLN A N 1
ATOM 1376 C CA . GLN A 1 177 ? 12.656 -2.598 12.492 1.00 97.62 177 GLN A CA 1
ATOM 1377 C C . GLN A 1 177 ? 12.075 -3.895 11.889 1.00 97.62 177 GLN A C 1
ATOM 1379 O O . GLN A 1 177 ? 12.771 -4.904 11.795 1.00 97.62 177 GLN A O 1
ATOM 1384 N N . ASN A 1 178 ? 10.824 -3.857 11.417 1.00 97.56 178 ASN A N 1
ATOM 1385 C CA . ASN A 1 178 ? 10.117 -4.974 10.790 1.00 97.56 178 ASN A CA 1
ATOM 1386 C C . ASN A 1 178 ? 9.969 -4.822 9.263 1.00 97.56 178 ASN A C 1
ATOM 1388 O O . ASN A 1 178 ? 9.164 -5.533 8.661 1.00 97.56 178 ASN A O 1
ATOM 1392 N N . ARG A 1 179 ? 10.743 -3.946 8.599 1.00 96.19 179 ARG A N 1
ATOM 1393 C CA . ARG A 1 179 ? 10.576 -3.619 7.162 1.00 96.19 179 ARG A CA 1
ATOM 1394 C C . ARG A 1 179 ? 10.685 -4.803 6.189 1.00 96.19 179 ARG A C 1
ATOM 1396 O O . ARG A 1 179 ? 10.257 -4.693 5.049 1.00 96.19 179 ARG A O 1
ATOM 1403 N N . ARG A 1 180 ? 11.270 -5.929 6.609 1.00 94.44 180 ARG A N 1
ATOM 1404 C CA . ARG A 1 180 ? 11.388 -7.166 5.806 1.00 94.44 180 ARG A CA 1
ATOM 1405 C C . ARG A 1 180 ? 10.517 -8.313 6.312 1.00 94.44 180 ARG A C 1
ATOM 1407 O O . ARG A 1 180 ? 10.573 -9.412 5.769 1.00 94.44 180 ARG A O 1
ATOM 1414 N N . ASN A 1 181 ? 9.720 -8.089 7.354 1.00 94.56 181 ASN A N 1
ATOM 1415 C CA . ASN A 1 181 ? 8.824 -9.108 7.873 1.00 94.56 181 ASN A CA 1
ATOM 1416 C C . ASN A 1 181 ? 7.461 -8.994 7.184 1.00 94.56 181 ASN A C 1
ATOM 1418 O O . ASN A 1 181 ? 6.642 -8.134 7.513 1.00 94.56 181 ASN A O 1
ATOM 1422 N N . PHE A 1 182 ? 7.217 -9.905 6.242 1.00 91.12 182 PHE A N 1
ATOM 1423 C CA . PHE A 1 182 ? 5.990 -9.925 5.452 1.00 91.12 182 PHE A CA 1
ATOM 1424 C C . PHE A 1 182 ? 4.726 -10.019 6.305 1.00 91.12 182 PHE A C 1
ATOM 1426 O O . PHE A 1 182 ? 3.726 -9.422 5.930 1.00 91.12 182 PHE A O 1
ATOM 1433 N N . GLN A 1 183 ? 4.764 -10.681 7.468 1.00 90.12 183 GLN A N 1
ATOM 1434 C CA . GLN A 1 183 ? 3.589 -10.786 8.336 1.00 90.12 183 GLN A CA 1
ATOM 1435 C C . GLN A 1 183 ? 3.167 -9.412 8.863 1.00 90.12 183 GLN A C 1
ATOM 1437 O O . GLN A 1 183 ? 1.985 -9.088 8.806 1.00 90.12 183 GLN A O 1
ATOM 1442 N N . PHE A 1 184 ? 4.120 -8.576 9.288 1.00 94.69 184 PHE A N 1
ATOM 1443 C CA . PHE A 1 184 ? 3.829 -7.216 9.753 1.00 94.69 184 PHE A CA 1
ATOM 1444 C C . PHE A 1 184 ? 3.370 -6.295 8.620 1.00 94.69 184 PHE A C 1
ATOM 1446 O O . PHE A 1 184 ? 2.417 -5.543 8.807 1.00 94.69 184 PHE A O 1
ATOM 1453 N N . ILE A 1 185 ? 3.965 -6.412 7.429 1.00 95.44 185 ILE A N 1
ATOM 1454 C CA . ILE A 1 185 ? 3.526 -5.656 6.243 1.00 95.44 185 ILE A CA 1
ATOM 1455 C C . ILE A 1 185 ? 2.085 -6.037 5.877 1.00 95.44 185 ILE A C 1
ATOM 1457 O O . ILE A 1 185 ? 1.229 -5.169 5.725 1.00 95.44 185 ILE A O 1
ATOM 1461 N N . THR A 1 186 ? 1.788 -7.339 5.795 1.00 92.19 186 THR A N 1
ATOM 1462 C CA . THR A 1 186 ? 0.427 -7.817 5.507 1.00 92.19 186 THR A CA 1
ATOM 1463 C C . THR A 1 186 ? -0.559 -7.458 6.612 1.00 92.19 186 THR A C 1
ATOM 1465 O O . THR A 1 186 ? -1.715 -7.202 6.306 1.00 92.19 186 THR A O 1
ATOM 1468 N N . ALA A 1 187 ? -0.122 -7.393 7.874 1.00 93.56 187 ALA A N 1
ATOM 1469 C CA . ALA A 1 187 ? -0.958 -6.981 8.997 1.00 93.56 187 ALA A CA 1
ATOM 1470 C C . ALA A 1 187 ? -1.337 -5.498 8.913 1.00 93.56 187 ALA A C 1
ATOM 1472 O O . ALA A 1 187 ? -2.499 -5.165 9.117 1.00 93.56 187 ALA A O 1
ATOM 1473 N N . ALA A 1 188 ? -0.392 -4.621 8.558 1.00 95.88 188 ALA A N 1
ATOM 1474 C CA . ALA A 1 188 ? -0.676 -3.201 8.363 1.00 95.88 188 ALA A CA 1
ATOM 1475 C C . ALA A 1 188 ? -1.705 -2.977 7.244 1.00 95.88 188 ALA A C 1
ATOM 1477 O O . ALA A 1 188 ? -2.664 -2.231 7.424 1.00 95.88 188 ALA A O 1
ATOM 1478 N N . LEU A 1 189 ? -1.543 -3.673 6.115 1.00 94.06 189 LEU A N 1
ATOM 1479 C CA . LEU A 1 189 ? -2.492 -3.614 5.000 1.00 94.06 189 LEU A CA 1
ATOM 1480 C C . LEU A 1 189 ? -3.853 -4.205 5.381 1.00 94.06 189 LEU A C 1
ATOM 1482 O O . LEU A 1 189 ? -4.871 -3.576 5.126 1.00 94.06 189 LEU A O 1
ATOM 1486 N N . ALA A 1 190 ? -3.874 -5.360 6.050 1.00 91.38 190 ALA A N 1
ATOM 1487 C CA . ALA A 1 190 ? -5.090 -6.004 6.547 1.00 91.38 190 ALA A CA 1
ATOM 1488 C C . ALA A 1 190 ? -5.899 -5.096 7.489 1.00 91.38 190 ALA A C 1
ATOM 1490 O O . ALA A 1 190 ? -7.123 -5.087 7.413 1.00 91.38 190 ALA A O 1
ATOM 1491 N N . ALA A 1 191 ? -5.218 -4.324 8.340 1.00 91.06 191 ALA A N 1
ATOM 1492 C CA . ALA A 1 191 ? -5.828 -3.360 9.256 1.00 91.06 191 ALA A CA 1
ATOM 1493 C C . ALA A 1 191 ? -6.380 -2.107 8.563 1.00 91.06 191 ALA A C 1
ATOM 1495 O O . ALA A 1 191 ? -7.247 -1.428 9.107 1.00 91.06 191 ALA A O 1
ATOM 1496 N N . GLY A 1 192 ? -5.847 -1.758 7.392 1.00 89.75 192 GLY A N 1
ATOM 1497 C CA . GLY A 1 192 ? -6.361 -0.656 6.589 1.00 89.75 192 GLY A CA 1
ATOM 1498 C C . GLY A 1 192 ? -7.516 -1.083 5.698 1.00 89.75 192 GLY A C 1
ATOM 1499 O O . GLY A 1 192 ? -8.558 -0.446 5.708 1.00 89.75 192 GLY A O 1
ATOM 1500 N N . LEU A 1 193 ? -7.340 -2.183 4.970 1.00 85.00 193 LEU A N 1
ATOM 1501 C CA . LEU A 1 193 ? -8.242 -2.738 3.958 1.00 85.00 193 LEU A CA 1
ATOM 1502 C C . LEU A 1 193 ? -9.350 -3.606 4.583 1.00 85.00 193 LEU A C 1
ATOM 1504 O O . LEU A 1 193 ? -9.696 -4.668 4.059 1.00 85.00 193 LEU A O 1
ATOM 1508 N N . GLU A 1 194 ? -9.857 -3.192 5.745 1.00 73.00 194 GLU A N 1
ATOM 1509 C CA . GLU A 1 194 ? -10.845 -3.943 6.521 1.00 73.00 194 GLU A CA 1
ATOM 1510 C C . GLU A 1 194 ? -12.064 -4.304 5.657 1.00 73.00 194 GLU A C 1
ATOM 1512 O O . GLU A 1 194 ? -12.465 -3.556 4.767 1.00 73.00 194 GLU A O 1
ATOM 1517 N N . LYS A 1 195 ? -12.653 -5.479 5.911 1.00 68.50 195 LYS A N 1
ATOM 1518 C CA . LYS A 1 195 ? -13.782 -6.070 5.160 1.00 68.50 195 LYS A CA 1
ATOM 1519 C C . LYS A 1 195 ? -13.508 -6.452 3.695 1.00 68.50 195 LYS A C 1
ATOM 1521 O O . LYS A 1 195 ? -14.289 -7.227 3.146 1.00 68.50 195 LYS A O 1
ATOM 1526 N N . ASN A 1 196 ? -12.371 -6.079 3.102 1.00 75.06 196 ASN A N 1
ATOM 1527 C CA . ASN A 1 196 ? -11.945 -6.572 1.783 1.00 75.06 196 ASN A CA 1
ATOM 1528 C C . ASN A 1 196 ? -11.221 -7.924 1.868 1.00 75.06 196 ASN A C 1
ATOM 1530 O O . ASN A 1 196 ? -10.207 -8.152 1.209 1.00 75.06 196 ASN A O 1
ATOM 1534 N N . PHE A 1 197 ? -11.738 -8.828 2.702 1.00 76.50 197 PHE A N 1
ATOM 1535 C CA . PHE A 1 197 ? -11.214 -10.179 2.843 1.00 76.50 197 PHE A CA 1
ATOM 1536 C C . PHE A 1 197 ? -12.001 -11.162 1.988 1.00 76.50 197 PHE A C 1
ATOM 1538 O O . PHE A 1 197 ? -13.227 -11.221 2.047 1.00 76.50 197 PHE A O 1
ATOM 1545 N N . GLU A 1 198 ? -11.284 -11.986 1.236 1.00 73.25 198 GLU A N 1
ATOM 1546 C CA . GLU A 1 198 ? -11.860 -13.015 0.380 1.00 73.25 198 GLU A CA 1
ATOM 1547 C C . GLU A 1 198 ? -11.300 -14.380 0.759 1.00 73.25 198 GLU A C 1
ATOM 1549 O O . GLU A 1 198 ? -10.088 -14.595 0.760 1.00 73.25 198 GLU A O 1
ATOM 1554 N N . ASN A 1 199 ? -12.197 -15.317 1.067 1.00 73.62 199 ASN A N 1
ATOM 1555 C CA . ASN A 1 199 ? -11.848 -16.711 1.305 1.00 73.62 199 ASN A CA 1
ATOM 1556 C C . ASN A 1 199 ? -12.088 -17.522 0.032 1.00 73.62 199 ASN A C 1
ATOM 1558 O O . ASN A 1 199 ? -13.155 -17.435 -0.591 1.00 73.62 199 ASN A O 1
ATOM 1562 N N . ARG A 1 200 ? -11.101 -18.322 -0.370 1.00 69.38 200 ARG A N 1
ATOM 1563 C CA . ARG A 1 200 ? -11.196 -19.185 -1.548 1.00 69.38 200 ARG A CA 1
ATOM 1564 C C . ARG A 1 200 ? -10.653 -20.580 -1.253 1.00 69.38 200 ARG A C 1
ATOM 1566 O O . ARG A 1 200 ? -9.609 -20.743 -0.622 1.00 69.38 200 ARG A O 1
ATOM 1573 N N . ARG A 1 201 ? -11.374 -21.585 -1.762 1.00 65.62 201 ARG A N 1
ATOM 1574 C CA . ARG A 1 201 ? -10.957 -22.995 -1.799 1.00 65.62 201 ARG A CA 1
ATOM 1575 C C . ARG A 1 201 ? -10.372 -23.332 -3.169 1.00 65.62 201 ARG A C 1
ATOM 1577 O O . ARG A 1 201 ? -10.751 -22.708 -4.156 1.00 65.62 201 ARG A O 1
ATOM 1584 N N . ASN A 1 202 ? -9.531 -24.366 -3.238 1.00 58.88 202 ASN A N 1
ATOM 1585 C CA . ASN A 1 202 ? -9.083 -24.998 -4.494 1.00 58.88 202 ASN A CA 1
ATOM 1586 C C . ASN A 1 202 ? -8.487 -24.036 -5.532 1.00 58.88 202 ASN A C 1
ATOM 1588 O O . ASN A 1 202 ? -8.776 -24.117 -6.725 1.00 58.88 202 ASN A O 1
ATOM 1592 N N . ILE A 1 203 ? -7.652 -23.117 -5.069 1.00 59.41 203 ILE A N 1
ATOM 1593 C CA . ILE A 1 203 ? -7.001 -22.131 -5.922 1.00 59.41 203 ILE A CA 1
ATOM 1594 C C . ILE A 1 203 ? -6.008 -22.821 -6.852 1.00 59.41 203 ILE A C 1
ATOM 1596 O O . ILE A 1 203 ? -5.168 -23.602 -6.401 1.00 59.41 203 ILE A O 1
ATOM 1600 N N . GLN A 1 204 ? -6.088 -22.502 -8.143 1.00 57.00 204 GLN A N 1
ATOM 1601 C CA . GLN A 1 204 ? -5.105 -22.924 -9.133 1.00 57.00 204 GLN A CA 1
ATOM 1602 C C . GLN A 1 204 ? -4.334 -21.706 -9.632 1.00 57.00 204 GLN A C 1
ATOM 1604 O O . GLN A 1 204 ? -4.905 -20.660 -9.919 1.00 57.00 204 GLN A O 1
ATOM 1609 N N . PHE A 1 205 ? -3.020 -21.839 -9.752 1.00 52.72 205 PHE A N 1
ATOM 1610 C CA . PHE A 1 205 ? -2.185 -20.827 -10.386 1.00 52.72 205 PHE A CA 1
ATOM 1611 C C . PHE A 1 205 ? -2.040 -21.205 -11.859 1.00 52.72 205 PHE A C 1
ATOM 1613 O O . PHE A 1 205 ? -1.478 -22.255 -12.172 1.00 52.72 205 PHE A O 1
ATOM 1620 N N . ARG A 1 206 ? -2.571 -20.384 -12.774 1.00 47.06 206 ARG A N 1
ATOM 1621 C CA . ARG A 1 206 ? -2.552 -20.670 -14.215 1.00 47.06 206 ARG A CA 1
ATOM 1622 C C . ARG A 1 206 ? -1.878 -19.540 -14.974 1.00 47.06 206 ARG A C 1
ATOM 1624 O O . ARG A 1 206 ? -2.263 -18.383 -14.844 1.00 47.06 206 ARG A O 1
ATOM 1631 N N . ALA A 1 207 ? -0.862 -19.883 -15.772 1.00 43.72 207 ALA A N 1
ATOM 1632 C CA . ALA A 1 207 ? -0.108 -18.934 -16.603 1.00 43.72 207 ALA A CA 1
ATOM 1633 C C . ALA A 1 207 ? 0.395 -17.689 -15.839 1.00 43.72 207 ALA A C 1
ATOM 1635 O O . ALA A 1 207 ? 0.467 -16.590 -16.386 1.00 43.72 207 ALA A O 1
ATOM 1636 N N . GLY A 1 208 ? 0.720 -17.869 -14.560 1.00 39.00 208 GLY A N 1
ATOM 1637 C CA . GLY A 1 208 ? 1.206 -16.800 -13.700 1.00 39.00 208 GLY A CA 1
ATOM 1638 C C . GLY A 1 208 ? 0.197 -15.806 -13.176 1.00 39.00 208 GLY A C 1
ATOM 1639 O O . GLY A 1 208 ? 0.582 -14.763 -12.664 1.00 39.00 208 GLY A O 1
ATOM 1640 N N . CYS A 1 209 ? -1.080 -16.153 -13.246 1.00 40.97 209 CYS A N 1
ATOM 1641 C CA . CYS A 1 209 ? -2.126 -15.470 -12.515 1.00 40.97 209 CYS A CA 1
ATOM 1642 C C . CYS A 1 209 ? -2.760 -16.445 -11.517 1.00 40.97 209 CYS A C 1
ATOM 1644 O O . CYS A 1 209 ? -2.801 -17.659 -11.753 1.00 40.97 209 CYS A O 1
ATOM 1646 N N . LEU A 1 210 ? -3.253 -15.909 -10.402 1.00 48.12 210 LEU A N 1
ATOM 1647 C CA . LEU A 1 210 ? -4.189 -16.626 -9.551 1.00 48.12 210 LEU A CA 1
ATOM 1648 C C . LEU A 1 210 ? -5.461 -16.858 -10.379 1.00 48.12 210 LEU A C 1
ATOM 1650 O O . LEU A 1 210 ? -6.239 -15.929 -10.595 1.00 48.12 210 LEU A O 1
ATOM 1654 N N . ASP A 1 211 ? -5.662 -18.076 -10.883 1.00 46.59 211 ASP A N 1
ATOM 1655 C CA . ASP A 1 211 ? -6.921 -18.448 -11.519 1.00 46.59 211 ASP A CA 1
ATOM 1656 C C . ASP A 1 211 ? -7.908 -18.697 -10.381 1.00 46.59 211 ASP A C 1
ATOM 1658 O O . ASP A 1 211 ? -7.986 -19.779 -9.786 1.00 46.59 211 ASP A O 1
ATOM 1662 N N . LEU A 1 212 ? -8.609 -17.625 -10.013 1.00 48.56 212 LEU A N 1
ATOM 1663 C CA . LEU A 1 212 ? -9.798 -17.681 -9.181 1.00 48.56 212 LEU A CA 1
ATOM 1664 C C . LEU A 1 212 ? -10.858 -18.428 -9.992 1.00 48.56 212 LEU A C 1
ATOM 1666 O O . LEU A 1 212 ? -11.730 -17.805 -10.599 1.00 48.56 212 LEU A O 1
ATOM 1670 N N . LEU A 1 213 ? -10.742 -19.760 -10.052 1.00 38.56 213 LEU A N 1
ATOM 1671 C CA . LEU A 1 213 ? -11.707 -20.622 -10.720 1.00 38.56 213 LEU A CA 1
ATOM 1672 C C . LEU A 1 213 ? -13.100 -20.139 -10.330 1.00 38.56 213 LEU A C 1
ATOM 1674 O O . LEU A 1 213 ? -13.392 -19.984 -9.141 1.00 38.56 213 LEU A O 1
ATOM 1678 N N . LYS A 1 214 ? -13.920 -19.846 -11.346 1.00 37.00 214 LYS A N 1
ATOM 1679 C CA . LYS A 1 214 ? -15.314 -19.429 -11.203 1.00 37.00 214 LYS A CA 1
ATOM 1680 C C . LYS A 1 214 ? -16.072 -20.482 -10.396 1.00 37.00 214 LYS A C 1
ATOM 1682 O O . LYS A 1 214 ? -16.755 -21.327 -10.966 1.00 37.00 214 LYS A O 1
ATOM 1687 N N . ASN A 1 215 ? -16.032 -20.391 -9.075 1.00 33.56 215 ASN A N 1
ATOM 1688 C CA . ASN A 1 215 ? -17.166 -20.810 -8.283 1.00 33.56 215 ASN A CA 1
ATOM 1689 C C . ASN A 1 215 ? -18.190 -19.711 -8.498 1.00 33.56 215 ASN A C 1
ATOM 1691 O O . ASN A 1 215 ? -18.172 -18.667 -7.849 1.00 33.56 215 ASN A O 1
ATOM 1695 N N . SER A 1 216 ? -18.985 -19.937 -9.546 1.00 29.09 216 SER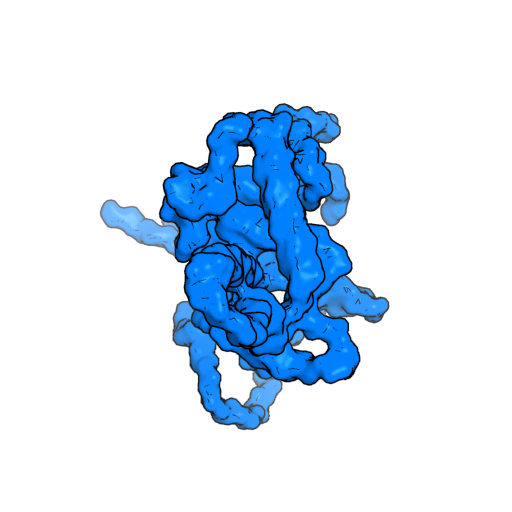 A N 1
ATOM 1696 C CA . SER A 1 216 ? -20.289 -19.333 -9.733 1.00 29.09 216 SER A CA 1
ATOM 1697 C C . SER A 1 216 ? -20.887 -19.062 -8.362 1.00 29.09 216 SER A C 1
ATOM 1699 O O . SER A 1 216 ? -20.974 -19.967 -7.535 1.00 29.09 216 SER A O 1
ATOM 1701 N N . LEU A 1 217 ? -21.310 -17.822 -8.141 1.00 31.44 217 LEU A N 1
ATOM 1702 C CA . LEU A 1 217 ? -22.480 -17.579 -7.316 1.00 31.44 217 LEU A CA 1
ATOM 1703 C C . LEU A 1 217 ? -23.555 -18.521 -7.857 1.00 31.44 217 LEU A C 1
ATOM 1705 O O . LEU A 1 217 ? -24.050 -18.296 -8.953 1.00 31.44 217 LEU A O 1
ATOM 1709 N N . ASN A 1 218 ? -23.720 -19.661 -7.209 1.00 27.86 218 ASN A N 1
ATOM 1710 C CA . ASN A 1 218 ? -24.856 -20.556 -7.261 1.00 27.86 218 ASN A CA 1
ATOM 1711 C C . ASN A 1 218 ? -24.614 -21.521 -6.106 1.00 27.86 218 ASN A C 1
ATOM 1713 O O . ASN A 1 218 ? -23.719 -22.368 -6.149 1.00 27.86 218 ASN A O 1
ATOM 1717 N N . ASP A 1 219 ? -25.409 -21.320 -5.059 1.00 33.22 219 ASP A N 1
ATOM 1718 C CA . ASP A 1 219 ? -25.953 -22.431 -4.296 1.00 33.22 219 ASP A CA 1
ATOM 1719 C C . ASP A 1 219 ? -26.220 -23.615 -5.240 1.00 33.22 219 ASP A C 1
ATOM 1721 O O . ASP A 1 219 ? -26.696 -23.422 -6.359 1.00 33.22 219 ASP A O 1
ATOM 1725 N N . ASP A 1 220 ? -25.887 -24.809 -4.761 1.00 24.86 220 ASP A N 1
ATOM 1726 C CA . ASP A 1 220 ? -26.157 -26.132 -5.337 1.00 24.86 220 ASP A CA 1
ATOM 1727 C C . ASP A 1 220 ? -24.908 -26.908 -5.783 1.00 24.86 220 ASP A C 1
ATOM 1729 O O . ASP A 1 220 ? -24.376 -26.829 -6.888 1.00 24.86 220 ASP A O 1
ATOM 1733 N N . MET A 1 221 ? -24.465 -27.728 -4.831 1.00 31.25 221 MET A N 1
ATOM 1734 C CA . MET A 1 221 ? -24.025 -29.109 -5.003 1.00 31.25 221 MET A CA 1
ATOM 1735 C C . MET A 1 221 ? -24.227 -29.681 -6.426 1.00 31.25 221 MET A C 1
ATOM 1737 O O . MET A 1 221 ? -25.347 -30.018 -6.778 1.00 31.25 221 MET A O 1
ATOM 1741 N N . GLU A 1 222 ? -23.151 -29.888 -7.199 1.00 25.48 222 GLU A N 1
ATOM 1742 C CA . GLU A 1 222 ? -22.836 -31.161 -7.882 1.00 25.48 222 GLU A CA 1
ATOM 1743 C C . GLU A 1 222 ? -21.716 -31.070 -8.946 1.00 25.48 222 GLU A C 1
ATOM 1745 O O . GLU A 1 222 ? -21.683 -30.198 -9.805 1.00 25.48 222 GLU A O 1
ATOM 1750 N N . LYS A 1 223 ? -20.908 -32.142 -8.944 1.00 24.17 223 LYS A N 1
ATOM 1751 C CA . LYS A 1 223 ? -20.250 -32.814 -10.083 1.00 24.17 223 LYS A CA 1
ATOM 1752 C C . LYS A 1 223 ? -18.939 -32.249 -10.653 1.00 24.17 223 LYS A C 1
ATOM 1754 O O . LYS A 1 223 ? -18.856 -31.324 -11.449 1.00 24.17 223 LYS A O 1
ATOM 1759 N N . SER A 1 224 ? -17.910 -33.015 -10.303 1.00 29.41 224 SER A N 1
ATOM 1760 C CA . SER A 1 224 ? -16.618 -33.186 -10.951 1.00 29.41 224 SER A CA 1
ATOM 1761 C C . SER A 1 224 ? -16.667 -33.406 -12.471 1.00 29.41 224 SER A C 1
ATOM 1763 O O . SER A 1 224 ? -17.492 -34.162 -12.986 1.00 29.41 224 SER A O 1
ATOM 1765 N N . LYS A 1 225 ? -15.684 -32.794 -13.144 1.00 25.23 225 LYS A N 1
ATOM 1766 C CA . LYS A 1 225 ? -14.911 -33.180 -14.353 1.00 25.23 225 LYS A CA 1
ATOM 1767 C C . LYS A 1 225 ? -14.288 -31.859 -14.831 1.00 25.23 225 LYS A C 1
ATOM 1769 O O . LYS A 1 225 ? -14.986 -30.862 -14.888 1.00 25.23 225 LYS A O 1
ATOM 1774 N N . TYR A 1 226 ? -12.976 -31.717 -14.979 1.00 23.72 226 TYR A N 1
ATOM 1775 C CA . TYR A 1 226 ? -12.213 -32.222 -16.113 1.00 23.72 226 TYR A CA 1
ATOM 1776 C C . TYR A 1 226 ? -10.728 -32.390 -15.770 1.00 23.72 226 TYR A C 1
ATOM 1778 O O . TYR A 1 226 ? -10.115 -31.568 -15.094 1.00 23.72 226 TYR A O 1
ATOM 1786 N N . GLN A 1 227 ? -10.185 -33.472 -16.311 1.00 25.11 227 GLN A N 1
ATOM 1787 C CA . GLN A 1 227 ? -8.777 -33.799 -16.474 1.00 25.11 227 GLN A CA 1
ATOM 1788 C C . GLN A 1 227 ? -8.300 -33.202 -17.812 1.00 25.11 227 GLN A C 1
ATOM 1790 O O . GLN A 1 227 ? -9.078 -33.229 -18.768 1.00 25.11 227 GLN A O 1
ATOM 1795 N N . ASN A 1 228 ? -7.087 -32.628 -17.853 1.00 23.28 228 ASN A N 1
ATOM 1796 C CA . ASN A 1 228 ? -6.054 -32.811 -18.897 1.00 23.28 228 ASN A CA 1
ATOM 1797 C C . ASN A 1 228 ? -4.915 -31.769 -18.772 1.00 23.28 228 ASN A C 1
ATOM 1799 O O . ASN A 1 228 ? -5.094 -30.584 -19.043 1.00 23.28 228 ASN A O 1
ATOM 1803 N N . ASP A 1 229 ? -3.761 -32.277 -18.331 1.00 25.16 229 ASP A N 1
ATOM 1804 C CA . ASP A 1 229 ? -2.389 -32.102 -18.834 1.00 25.16 229 ASP A CA 1
ATOM 1805 C C . ASP A 1 229 ? -1.839 -30.719 -19.236 1.00 25.16 229 ASP A C 1
ATOM 1807 O O . ASP A 1 229 ? -2.023 -30.267 -20.363 1.00 25.16 229 ASP A O 1
ATOM 1811 N N . VAL A 1 230 ? -0.977 -30.173 -18.361 1.00 25.16 230 VAL A N 1
ATOM 1812 C CA . VAL A 1 230 ? 0.384 -29.675 -18.684 1.00 25.16 230 VAL A CA 1
ATOM 1813 C C . VAL A 1 230 ? 1.295 -29.947 -17.463 1.00 25.16 230 VAL A C 1
ATOM 1815 O O . VAL A 1 230 ? 0.886 -29.625 -16.345 1.00 25.16 230 VAL A O 1
ATOM 1818 N N . PRO A 1 231 ? 2.504 -30.529 -17.614 1.00 30.81 231 PRO A N 1
ATOM 1819 C CA . PRO A 1 231 ? 3.395 -30.815 -16.487 1.00 30.81 231 PRO A CA 1
ATOM 1820 C C . PRO A 1 231 ? 4.291 -29.628 -16.070 1.00 30.81 231 PRO A C 1
ATOM 1822 O O . PRO A 1 231 ? 4.885 -28.955 -16.906 1.00 30.81 231 PRO A O 1
ATOM 1825 N N . SER A 1 232 ? 4.392 -29.455 -14.744 1.00 31.25 232 SER A N 1
ATOM 1826 C CA . SER A 1 232 ? 5.525 -28.990 -13.914 1.00 31.25 232 SER A CA 1
ATOM 1827 C C . SER A 1 232 ? 6.384 -27.791 -14.358 1.00 31.25 232 SER A C 1
ATOM 1829 O O . SER A 1 232 ? 7.228 -27.915 -15.243 1.00 31.25 232 SER A O 1
ATOM 1831 N N . ASN A 1 233 ? 6.316 -26.692 -13.594 1.00 30.78 233 ASN A N 1
ATOM 1832 C CA . ASN A 1 233 ? 7.418 -26.275 -12.702 1.00 30.78 233 ASN A CA 1
ATOM 1833 C C . ASN A 1 233 ? 7.070 -24.990 -11.935 1.00 30.78 233 ASN A C 1
ATOM 1835 O O . ASN A 1 233 ? 7.335 -23.874 -12.372 1.00 30.78 233 ASN A O 1
ATOM 1839 N N . SER A 1 234 ? 6.442 -25.186 -10.783 1.00 33.72 234 SER A N 1
ATOM 1840 C CA . SER A 1 234 ? 6.465 -24.368 -9.562 1.00 33.72 234 SER A CA 1
ATOM 1841 C C . SER A 1 234 ? 5.298 -24.904 -8.753 1.00 33.72 234 SER A C 1
ATOM 1843 O O . SER A 1 234 ? 4.174 -24.427 -8.874 1.00 33.72 234 SER A O 1
ATOM 1845 N N . ASP A 1 235 ? 5.526 -26.000 -8.026 1.00 34.72 235 ASP A N 1
ATOM 1846 C CA . ASP A 1 235 ? 4.492 -26.505 -7.132 1.00 34.72 235 ASP A CA 1
ATOM 1847 C C . ASP A 1 235 ? 4.068 -25.348 -6.205 1.00 34.72 235 ASP A C 1
ATOM 1849 O O . ASP A 1 235 ? 4.928 -24.789 -5.510 1.00 34.72 235 ASP A O 1
ATOM 1853 N N . PRO A 1 236 ? 2.782 -24.936 -6.207 1.00 41.91 236 PRO A N 1
ATOM 1854 C CA . PRO A 1 236 ? 2.288 -23.975 -5.233 1.00 41.91 236 PRO A CA 1
ATOM 1855 C C . PRO A 1 236 ? 2.533 -24.536 -3.827 1.00 41.91 236 PRO A C 1
ATOM 1857 O O . PRO A 1 236 ? 2.681 -25.755 -3.674 1.00 41.91 236 PRO A O 1
ATOM 1860 N N . PRO A 1 237 ? 2.604 -23.675 -2.793 1.00 41.78 237 PRO A N 1
ATOM 1861 C CA . PRO A 1 237 ? 2.961 -24.085 -1.443 1.00 41.78 237 PRO A CA 1
ATOM 1862 C C . PRO A 1 237 ? 2.144 -25.315 -1.062 1.00 41.78 237 PRO A C 1
ATOM 1864 O O . PRO A 1 237 ? 0.917 -25.269 -1.056 1.00 41.78 237 PRO A O 1
ATOM 1867 N N . SER A 1 238 ? 2.873 -26.414 -0.841 1.00 38.50 238 SER A N 1
ATOM 1868 C CA . SER A 1 238 ? 2.432 -27.744 -0.422 1.00 38.50 238 SER A CA 1
ATOM 1869 C C . SER A 1 238 ? 0.976 -27.809 0.043 1.00 38.50 238 SER A C 1
ATOM 1871 O O . SER A 1 238 ? 0.626 -27.095 0.979 1.00 38.50 238 SER A O 1
ATOM 1873 N N . LYS A 1 239 ? 0.190 -28.726 -0.540 1.00 39.38 239 LYS A N 1
ATOM 1874 C CA . LYS A 1 239 ? -1.154 -29.197 -0.133 1.00 39.38 239 LYS A CA 1
ATOM 1875 C C . LYS A 1 239 ? -1.359 -29.320 1.397 1.00 39.38 239 LYS A C 1
ATOM 1877 O O . LYS A 1 239 ? -1.402 -30.427 1.928 1.00 39.38 239 LYS A O 1
ATOM 1882 N N . LYS A 1 240 ? -1.444 -28.211 2.130 1.00 42.91 240 LYS A N 1
ATOM 1883 C CA . LYS A 1 240 ? -1.592 -28.199 3.596 1.00 42.91 240 LYS A CA 1
ATOM 1884 C C . LYS A 1 240 ? -2.836 -27.463 4.066 1.00 42.91 240 LYS A C 1
ATOM 1886 O O . LYS A 1 240 ? -3.277 -27.726 5.178 1.00 42.91 240 LYS A O 1
ATOM 1891 N N . HIS A 1 241 ? -3.417 -26.595 3.240 1.00 49.28 241 HIS A N 1
ATOM 1892 C CA . HIS A 1 241 ? -4.607 -25.836 3.601 1.00 49.28 241 HIS A CA 1
ATOM 1893 C C . HIS A 1 241 ? -5.597 -25.813 2.436 1.00 49.28 241 HIS A C 1
ATOM 1895 O O . HIS A 1 241 ? -5.258 -25.378 1.341 1.00 49.28 241 HIS A O 1
ATOM 1901 N N . ASP A 1 242 ? -6.827 -26.264 2.689 1.00 56.22 242 ASP A N 1
ATOM 1902 C CA . ASP A 1 242 ? -7.920 -26.253 1.705 1.00 56.22 242 ASP A CA 1
ATOM 1903 C C . ASP A 1 242 ? -8.481 -24.837 1.456 1.00 56.22 242 ASP A C 1
ATOM 1905 O O . ASP A 1 242 ? -9.317 -24.645 0.572 1.00 56.22 242 ASP A O 1
ATOM 1909 N N . PHE A 1 243 ? -8.026 -23.844 2.230 1.00 65.38 243 PHE A N 1
ATOM 1910 C CA . PHE A 1 243 ? -8.536 -22.475 2.257 1.00 65.38 243 PHE A CA 1
ATOM 1911 C C . PHE A 1 243 ? -7.399 -21.459 2.296 1.00 65.38 243 PHE A C 1
ATOM 1913 O O . PHE A 1 243 ? -6.467 -21.593 3.093 1.00 65.38 243 PHE A O 1
ATOM 1920 N N . TYR A 1 244 ? -7.537 -20.404 1.499 1.00 72.81 244 TYR A N 1
ATOM 1921 C CA . TYR A 1 244 ? -6.637 -19.258 1.497 1.00 72.81 244 TYR A CA 1
ATOM 1922 C C . TYR A 1 244 ? -7.443 -17.973 1.647 1.00 72.81 244 TYR A C 1
ATOM 1924 O O . TYR A 1 244 ? -8.511 -17.823 1.046 1.00 72.81 244 TYR A O 1
ATOM 1932 N N . TRP A 1 245 ? -6.904 -17.052 2.441 1.00 77.69 245 TRP A N 1
ATOM 1933 C CA . TRP A 1 245 ? -7.466 -15.725 2.634 1.00 77.69 245 TRP A CA 1
ATOM 1934 C C . TRP A 1 245 ? -6.651 -14.699 1.871 1.00 77.69 245 TRP A C 1
ATOM 1936 O O . TRP A 1 245 ? -5.424 -14.674 1.972 1.00 77.69 245 TRP A O 1
ATOM 1946 N N . PHE A 1 246 ? -7.348 -13.832 1.153 1.00 79.50 246 PHE A N 1
ATOM 1947 C CA . PHE A 1 246 ? -6.757 -12.700 0.463 1.00 79.50 246 PHE A CA 1
ATOM 1948 C C . PHE A 1 246 ? -7.336 -11.415 1.005 1.00 79.50 246 PHE A C 1
ATOM 1950 O O . PHE A 1 246 ? -8.493 -11.373 1.419 1.00 79.50 246 PHE A O 1
ATOM 1957 N N . ASN A 1 247 ? -6.524 -10.376 0.964 1.00 83.50 247 ASN A N 1
ATOM 1958 C CA . ASN A 1 247 ? -6.962 -9.007 1.093 1.00 83.50 247 ASN A CA 1
ATOM 1959 C C . ASN A 1 247 ? -6.692 -8.283 -0.236 1.00 83.50 247 ASN A C 1
ATOM 1961 O O . ASN A 1 247 ? -5.716 -8.604 -0.915 1.00 83.50 247 ASN A O 1
ATOM 1965 N N . THR A 1 248 ? -7.577 -7.374 -0.627 1.00 80.44 248 THR A N 1
ATOM 1966 C CA . THR A 1 248 ? -7.537 -6.653 -1.907 1.00 80.44 248 THR A CA 1
ATOM 1967 C C . THR A 1 248 ? -7.861 -5.184 -1.673 1.00 80.44 248 THR A C 1
ATOM 1969 O O . THR A 1 248 ? -8.683 -4.854 -0.811 1.00 80.44 248 THR A O 1
ATOM 1972 N N . PHE A 1 249 ? -7.209 -4.298 -2.420 1.00 79.62 249 PHE A N 1
ATOM 1973 C CA . PHE A 1 249 ? -7.533 -2.877 -2.367 1.00 79.62 249 PHE A CA 1
ATOM 1974 C C . PHE A 1 249 ? -8.762 -2.548 -3.213 1.00 79.62 249 PHE A C 1
ATOM 1976 O O . PHE A 1 249 ? -9.681 -1.897 -2.716 1.00 79.62 249 PHE A O 1
ATOM 1983 N N . GLU A 1 250 ? -8.815 -3.050 -4.448 1.00 70.94 250 GLU A N 1
ATOM 1984 C CA . GLU A 1 250 ? -9.844 -2.666 -5.408 1.00 70.94 250 GLU A CA 1
ATOM 1985 C C . GLU A 1 250 ? -10.543 -3.873 -6.052 1.00 70.94 250 GLU A C 1
ATOM 1987 O O . GLU A 1 250 ? -9.943 -4.890 -6.417 1.00 70.94 250 GLU A O 1
ATOM 1992 N N . ARG A 1 251 ? -11.867 -3.746 -6.201 1.00 69.50 251 ARG A N 1
ATOM 1993 C CA . ARG A 1 251 ? -12.714 -4.697 -6.923 1.00 69.50 251 ARG A CA 1
ATOM 1994 C C . ARG A 1 251 ? -13.254 -4.024 -8.172 1.00 69.50 251 ARG A C 1
ATOM 1996 O O . ARG A 1 251 ? -14.139 -3.175 -8.091 1.00 69.50 251 ARG A O 1
ATOM 2003 N N . VAL A 1 252 ? -12.797 -4.483 -9.328 1.00 64.56 252 VAL A N 1
ATOM 2004 C CA . VAL A 1 252 ? -13.207 -3.938 -10.621 1.00 64.56 252 VAL A CA 1
ATOM 2005 C C . VAL A 1 252 ? -14.341 -4.780 -11.192 1.00 64.56 252 VAL A C 1
ATOM 2007 O O . VAL A 1 252 ? -14.179 -5.971 -11.467 1.00 64.56 252 VAL A O 1
ATOM 2010 N N . LEU A 1 253 ? -15.516 -4.179 -11.374 1.00 62.62 253 LEU A N 1
ATOM 2011 C CA . LEU A 1 253 ? -16.642 -4.842 -12.028 1.00 62.62 253 LEU A CA 1
ATOM 2012 C C . LEU A 1 253 ? -16.376 -4.949 -13.535 1.00 62.62 253 LEU A C 1
ATOM 2014 O O . LEU A 1 253 ? -15.910 -4.001 -14.167 1.00 62.62 253 LEU A O 1
ATOM 2018 N N . SER A 1 254 ? -16.685 -6.098 -14.131 1.00 66.38 254 SER A N 1
ATOM 2019 C CA . SER A 1 254 ? -16.623 -6.245 -15.581 1.00 66.38 254 SER A CA 1
ATOM 2020 C C . SER A 1 254 ? -17.646 -5.341 -16.264 1.00 66.38 254 SER A C 1
ATOM 2022 O O . SER A 1 254 ? -18.682 -4.997 -15.699 1.00 66.38 254 SER A O 1
ATOM 2024 N N . VAL A 1 255 ? -17.371 -4.995 -17.523 1.00 66.38 255 VAL A N 1
ATOM 2025 C CA . VAL A 1 255 ? -18.218 -4.106 -18.339 1.00 66.38 255 VAL A CA 1
ATOM 2026 C C . VAL A 1 255 ? -19.662 -4.610 -18.447 1.00 66.38 255 VAL A C 1
ATOM 2028 O O . VAL A 1 255 ? -20.593 -3.819 -18.536 1.00 66.38 255 VAL A O 1
ATOM 2031 N N . ASP A 1 256 ? -19.866 -5.928 -18.420 1.00 70.38 256 ASP A N 1
ATOM 2032 C CA . ASP A 1 256 ? -21.194 -6.547 -18.454 1.00 70.38 256 ASP A CA 1
ATOM 2033 C C . ASP A 1 256 ? -21.916 -6.553 -17.091 1.00 70.38 256 ASP A C 1
ATOM 2035 O O . ASP A 1 256 ? -23.066 -6.985 -17.012 1.00 70.38 256 ASP A O 1
ATOM 2039 N N . GLY A 1 257 ? -21.253 -6.104 -16.022 1.00 64.25 257 GLY A N 1
ATOM 2040 C CA . GLY A 1 257 ? -21.771 -6.050 -14.658 1.00 64.25 257 GLY A CA 1
ATOM 2041 C C . GLY A 1 257 ? -21.938 -7.408 -13.971 1.00 64.25 257 GLY A C 1
ATOM 2042 O O . GLY A 1 257 ? -22.464 -7.466 -12.862 1.00 64.25 257 GLY A O 1
ATOM 2043 N N . ARG A 1 258 ? -21.542 -8.511 -14.619 1.00 59.81 258 ARG A N 1
ATOM 2044 C CA . ARG A 1 258 ? -21.847 -9.879 -14.156 1.00 59.81 258 ARG A CA 1
ATOM 2045 C C . ARG A 1 258 ? -20.708 -10.535 -13.403 1.00 59.81 258 ARG A C 1
ATOM 2047 O O . ARG A 1 258 ? -20.932 -11.476 -12.646 1.00 59.81 258 ARG A O 1
ATOM 2054 N N . THR A 1 259 ? -19.488 -10.084 -13.643 1.00 57.09 259 THR A N 1
ATOM 2055 C CA . THR A 1 259 ? -18.293 -10.607 -12.993 1.00 57.09 259 THR A CA 1
ATOM 2056 C C . THR A 1 259 ? -17.514 -9.461 -12.379 1.00 57.09 259 THR A C 1
ATOM 2058 O O . THR A 1 259 ? -17.713 -8.299 -12.710 1.00 57.09 259 THR A O 1
ATOM 2061 N N . PHE A 1 260 ? -16.632 -9.774 -11.449 1.00 56.56 260 PHE A N 1
ATOM 2062 C CA . PHE A 1 260 ? -15.688 -8.805 -10.928 1.00 56.56 260 PHE A CA 1
ATOM 2063 C C . PHE A 1 260 ? -14.307 -9.434 -10.929 1.00 56.56 260 PHE A C 1
ATOM 2065 O O . PHE A 1 260 ? -14.155 -10.648 -10.768 1.00 56.56 260 PHE A O 1
ATOM 2072 N N . ARG A 1 261 ? -13.307 -8.590 -11.132 1.00 63.69 261 ARG A N 1
ATOM 2073 C CA . ARG A 1 261 ? -11.903 -8.910 -10.971 1.00 63.69 261 ARG A CA 1
ATOM 2074 C C . ARG A 1 261 ? -11.444 -8.319 -9.646 1.00 63.69 261 ARG A C 1
ATOM 2076 O O . ARG A 1 261 ? -11.807 -7.197 -9.305 1.00 63.69 261 ARG A O 1
ATOM 2083 N N . LEU A 1 262 ? -10.681 -9.103 -8.899 1.00 64.31 262 LEU A N 1
ATOM 2084 C CA . LEU A 1 262 ? -9.935 -8.594 -7.759 1.00 64.31 262 LEU A CA 1
ATOM 2085 C C . LEU A 1 262 ? -8.562 -8.174 -8.265 1.00 64.31 262 LEU A C 1
ATOM 2087 O O . LEU A 1 262 ? -7.917 -8.947 -8.984 1.00 64.31 262 LEU A O 1
ATOM 2091 N N . GLU A 1 263 ? -8.155 -6.964 -7.920 1.00 68.31 263 GLU A N 1
ATOM 2092 C CA . GLU A 1 263 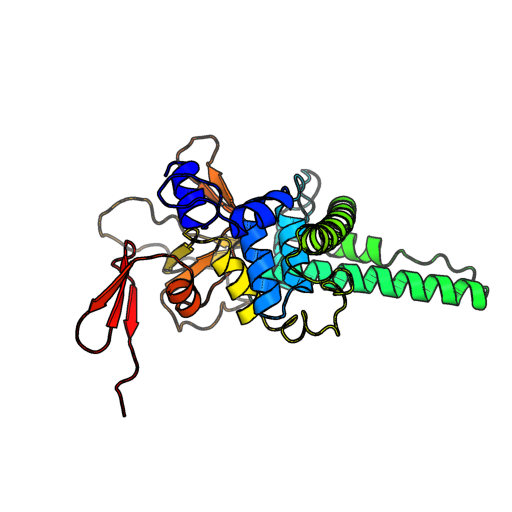? -6.820 -6.454 -8.207 1.00 68.31 263 GLU A CA 1
ATOM 2093 C C . GLU A 1 263 ? -6.007 -6.399 -6.907 1.00 68.31 263 GLU A C 1
ATOM 2095 O O . GLU A 1 263 ? -6.566 -6.426 -5.807 1.00 68.31 263 GLU A O 1
ATOM 2100 N N . ASP A 1 264 ? -4.684 -6.458 -7.038 1.00 73.75 264 ASP A N 1
ATOM 2101 C CA . ASP A 1 264 ? -3.731 -6.395 -5.925 1.00 73.75 264 ASP A CA 1
ATOM 2102 C C . ASP A 1 264 ? -4.018 -7.392 -4.792 1.00 73.75 264 ASP A C 1
ATOM 2104 O O . ASP A 1 264 ? -4.343 -7.045 -3.656 1.00 73.75 264 ASP A O 1
ATOM 2108 N N . LEU A 1 265 ? -3.912 -8.683 -5.101 1.00 78.12 265 LEU A N 1
ATOM 2109 C CA . LEU A 1 265 ? -4.178 -9.736 -4.132 1.00 78.12 265 LEU A CA 1
ATOM 2110 C C . LEU A 1 265 ? -3.004 -9.904 -3.168 1.00 78.12 265 LEU A C 1
ATOM 2112 O O . LEU A 1 265 ? -1.923 -10.365 -3.535 1.00 78.12 265 LEU A O 1
ATOM 2116 N N . GLY A 1 266 ? -3.233 -9.605 -1.893 1.00 78.88 266 GLY A N 1
ATOM 2117 C CA . GLY A 1 266 ? -2.328 -9.956 -0.806 1.00 78.88 266 GLY A CA 1
ATOM 2118 C C . GLY A 1 266 ? -2.774 -11.235 -0.113 1.00 78.88 266 GLY A C 1
ATOM 2119 O O . GLY A 1 266 ? -3.848 -11.257 0.476 1.00 78.88 266 GLY A O 1
ATOM 2120 N N . LEU A 1 267 ? -1.958 -12.292 -0.125 1.00 80.44 267 LEU A N 1
ATOM 2121 C CA . LEU A 1 267 ? -2.213 -13.472 0.708 1.00 80.44 267 LEU A CA 1
ATOM 2122 C C . LEU A 1 267 ? -2.081 -13.100 2.195 1.00 80.44 267 LEU A C 1
ATOM 2124 O O . LEU A 1 267 ? -1.070 -12.528 2.609 1.00 80.44 267 LEU A O 1
ATOM 2128 N N . VAL A 1 268 ? -3.083 -13.448 3.003 1.00 81.00 268 VAL A N 1
ATOM 2129 C CA . VAL A 1 268 ? -3.159 -13.077 4.420 1.00 81.00 268 VAL A CA 1
ATOM 2130 C C . VAL A 1 268 ? -3.282 -14.311 5.309 1.00 81.00 268 VAL A C 1
ATOM 2132 O O . VAL A 1 268 ? -3.998 -15.267 5.014 1.00 81.00 268 VAL A O 1
ATOM 2135 N N . ASN A 1 269 ? -2.574 -14.287 6.441 1.00 82.06 269 ASN A N 1
ATOM 2136 C CA . ASN A 1 269 ? -2.715 -15.306 7.474 1.00 82.06 269 ASN A CA 1
ATOM 2137 C C . ASN A 1 269 ? -4.127 -15.227 8.095 1.00 82.06 269 ASN A C 1
ATOM 2139 O O . ASN A 1 269 ? -4.534 -14.136 8.494 1.00 82.06 269 ASN A O 1
ATOM 2143 N N . PRO A 1 270 ? -4.846 -16.351 8.266 1.00 80.81 270 PRO A N 1
ATOM 2144 C CA . PRO A 1 270 ? -6.152 -16.374 8.925 1.00 80.81 270 PRO A CA 1
ATOM 2145 C C . PRO A 1 270 ? -6.211 -15.606 10.262 1.00 80.81 270 PRO A C 1
ATOM 2147 O O . PRO A 1 270 ? -7.208 -14.955 10.553 1.00 80.81 270 PRO A O 1
ATOM 2150 N N . LEU A 1 271 ? -5.140 -15.612 11.064 1.00 83.00 271 LEU A N 1
ATOM 2151 C CA . LEU A 1 271 ? -5.078 -14.858 12.323 1.00 83.00 271 LEU A CA 1
ATOM 2152 C C . LEU A 1 271 ? -5.170 -13.339 12.123 1.00 83.00 271 LEU A C 1
ATOM 2154 O O . LEU A 1 271 ? -5.720 -12.643 12.968 1.00 83.00 271 LEU A O 1
ATOM 2158 N N . LEU A 1 272 ? -4.661 -12.814 11.010 1.00 85.75 272 LEU A N 1
ATOM 2159 C CA . LEU A 1 272 ? -4.802 -11.395 10.682 1.00 85.75 272 LEU A CA 1
ATOM 2160 C C . LEU A 1 272 ? -6.235 -11.070 10.255 1.00 85.75 272 LEU A C 1
ATOM 2162 O O . LEU A 1 272 ? -6.729 -10.002 10.588 1.00 85.75 272 LEU A O 1
ATOM 2166 N N . VAL A 1 273 ? -6.927 -12.004 9.594 1.00 81.75 273 VAL A N 1
ATOM 2167 C CA . VAL A 1 273 ? -8.364 -11.866 9.306 1.00 81.75 273 VAL A CA 1
ATOM 2168 C C . VAL A 1 273 ? -9.151 -11.816 10.614 1.00 81.75 273 VAL A C 1
ATOM 2170 O O . VAL A 1 273 ? -9.984 -10.936 10.793 1.00 81.75 273 VAL A O 1
ATOM 2173 N N . LEU A 1 274 ? -8.838 -12.700 11.565 1.00 82.94 274 LEU A N 1
ATOM 2174 C CA . LEU A 1 274 ? -9.440 -12.688 12.900 1.00 82.94 274 LEU A CA 1
ATOM 2175 C C . LEU A 1 274 ? -9.233 -11.344 13.622 1.00 82.94 274 LEU A C 1
ATOM 2177 O O . LEU A 1 274 ? -10.154 -10.856 14.266 1.00 82.94 274 LEU A O 1
ATOM 2181 N N . LEU A 1 275 ? -8.043 -10.749 13.508 1.00 85.50 275 LEU A N 1
ATOM 2182 C CA . LEU A 1 275 ? -7.694 -9.502 14.195 1.00 85.50 275 LEU A CA 1
ATOM 2183 C C . LEU A 1 275 ? -8.244 -8.238 13.519 1.00 85.50 275 LEU A C 1
ATOM 2185 O O . LEU A 1 275 ? -8.571 -7.285 14.219 1.00 85.50 275 LEU A O 1
ATOM 2189 N N . PHE A 1 276 ? -8.314 -8.210 12.185 1.00 85.94 276 PHE A N 1
ATOM 2190 C CA . PHE A 1 276 ? -8.496 -6.971 11.416 1.00 85.94 276 PHE A CA 1
ATOM 2191 C C . PHE A 1 276 ? -9.699 -6.968 10.466 1.00 85.94 276 PHE A C 1
ATOM 2193 O O . PHE A 1 276 ? -9.975 -5.959 9.831 1.00 85.94 276 PHE A O 1
ATOM 2200 N N . SER A 1 277 ? -10.452 -8.063 10.338 1.00 79.81 277 SER A N 1
ATOM 2201 C CA . SER A 1 277 ? -11.621 -8.077 9.440 1.00 79.81 277 SER A CA 1
ATOM 2202 C C . SER A 1 277 ? -12.783 -7.202 9.904 1.00 79.81 277 SER A C 1
ATOM 2204 O O . SER A 1 277 ? -13.634 -6.859 9.085 1.00 79.81 277 SER A O 1
ATOM 2206 N N . GLY A 1 278 ? -12.842 -6.874 11.199 1.00 77.31 278 GLY A N 1
ATOM 2207 C CA . GLY A 1 278 ? -14.027 -6.273 11.810 1.00 77.31 278 GLY A CA 1
ATOM 2208 C C . GLY A 1 278 ? -15.245 -7.206 11.794 1.00 77.31 278 GLY A C 1
ATOM 2209 O O . GLY A 1 278 ? -16.365 -6.738 11.973 1.00 77.31 278 GLY A O 1
ATOM 2210 N N . PHE A 1 279 ? -15.047 -8.503 11.528 1.00 78.94 279 PHE A N 1
ATOM 2211 C CA . PHE A 1 279 ? -16.093 -9.520 11.581 1.00 78.94 279 PHE A CA 1
ATOM 2212 C C . PHE A 1 279 ? -16.458 -9.850 13.025 1.00 78.94 279 PHE A C 1
ATOM 2214 O O . PHE A 1 279 ? -15.586 -9.924 13.895 1.00 78.94 279 PHE A O 1
ATOM 2221 N N . ASP A 1 280 ? -17.745 -10.100 13.265 1.00 78.19 280 ASP A N 1
ATOM 2222 C CA . ASP A 1 280 ? -18.213 -10.499 14.588 1.00 78.19 280 ASP A CA 1
ATOM 2223 C C . ASP A 1 280 ? -17.658 -11.880 14.942 1.00 78.19 280 ASP A C 1
ATOM 2225 O O . ASP A 1 280 ? -17.684 -12.817 14.134 1.00 78.19 280 ASP A O 1
ATOM 2229 N N . LEU A 1 281 ? -17.161 -11.998 16.171 1.00 82.69 281 LEU A N 1
ATOM 2230 C CA . LEU A 1 281 ? -16.565 -13.219 16.694 1.00 82.69 281 LEU A CA 1
ATOM 2231 C C . LEU A 1 281 ? -17.601 -13.985 17.514 1.00 82.69 281 LEU A C 1
ATOM 2233 O O . LEU A 1 281 ? -18.079 -13.489 18.533 1.00 82.69 281 LEU A O 1
ATOM 2237 N N . GLU A 1 282 ? -17.902 -15.219 17.113 1.00 81.69 282 GLU A N 1
ATOM 2238 C CA . GLU A 1 282 ? -18.729 -16.135 17.901 1.00 81.69 282 GLU A CA 1
ATOM 2239 C C . GLU A 1 282 ? -17.900 -17.336 18.366 1.00 81.69 282 GLU A C 1
ATOM 2241 O O . GLU A 1 282 ? -17.211 -17.988 17.578 1.00 81.69 282 GLU A O 1
ATOM 2246 N N . LEU A 1 283 ? -17.978 -17.656 19.658 1.00 79.62 283 LEU A N 1
ATOM 2247 C CA . LEU A 1 283 ? -17.400 -18.884 20.198 1.00 79.62 283 LEU A CA 1
ATOM 2248 C C . LEU A 1 283 ? -18.330 -20.064 19.907 1.00 79.62 283 LEU A C 1
ATOM 2250 O O . LEU A 1 283 ? -19.488 -20.066 20.317 1.00 79.62 283 LEU A O 1
ATOM 2254 N N . TYR A 1 284 ? -17.808 -21.092 19.241 1.00 73.62 284 TYR A N 1
ATOM 2255 C CA . TYR A 1 284 ? -18.540 -22.320 18.938 1.00 73.62 284 TYR A CA 1
ATOM 2256 C C . TYR A 1 284 ? -17.943 -23.521 19.679 1.00 73.62 284 TYR A C 1
ATOM 2258 O O . TYR A 1 284 ? -16.883 -24.059 19.328 1.00 73.62 284 TYR A O 1
ATOM 2266 N N . GLY A 1 285 ? -18.657 -23.975 20.708 1.00 74.44 285 GLY A N 1
ATOM 2267 C CA . GLY A 1 285 ? -18.156 -24.983 21.641 1.00 74.44 285 GLY A CA 1
ATOM 2268 C C . GLY A 1 285 ? -16.982 -24.460 22.479 1.00 74.44 285 GLY A C 1
ATOM 2269 O O . GLY A 1 285 ? -16.820 -23.258 22.655 1.00 74.44 285 GLY A O 1
ATOM 2270 N N . ASN A 1 286 ? -16.145 -2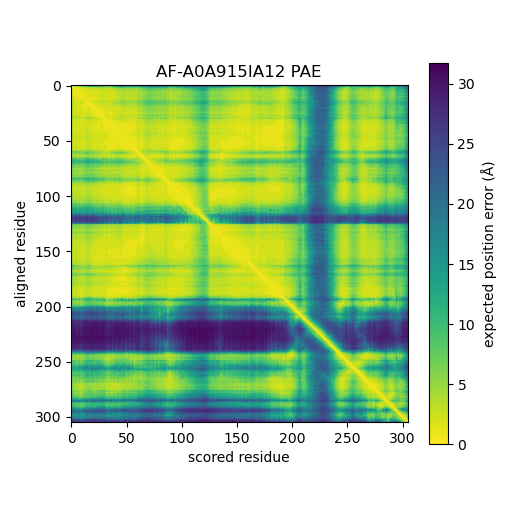5.368 22.989 1.00 71.50 286 ASN A N 1
ATOM 2271 C CA . ASN A 1 286 ? -15.079 -25.012 23.939 1.00 71.50 286 ASN A CA 1
ATOM 2272 C C . ASN A 1 286 ? -13.755 -24.595 23.281 1.00 71.50 286 ASN A C 1
ATOM 2274 O O . ASN A 1 286 ? -12.802 -24.268 23.983 1.00 71.50 286 ASN A O 1
ATOM 2278 N N . SER A 1 287 ? -13.651 -24.671 21.954 1.00 74.75 287 SER A N 1
ATOM 2279 C CA . SER A 1 287 ? -12.359 -24.546 21.276 1.00 74.75 287 SER A CA 1
ATOM 2280 C C . SER A 1 287 ? -12.432 -23.984 19.863 1.00 74.75 287 SER A C 1
ATOM 2282 O O . SER A 1 287 ? -11.439 -24.094 19.155 1.00 74.75 287 SER A O 1
ATOM 2284 N N . ASN A 1 288 ? -13.548 -23.388 19.422 1.00 74.56 288 ASN A N 1
ATOM 2285 C CA . ASN A 1 288 ? -13.616 -22.798 18.082 1.00 74.56 288 ASN A CA 1
ATOM 2286 C C . ASN A 1 288 ? -14.088 -21.345 18.091 1.00 74.56 288 ASN A C 1
ATOM 2288 O O . ASN A 1 288 ? -15.004 -21.003 18.834 1.00 74.56 288 ASN A O 1
ATOM 2292 N N . ILE A 1 289 ? -13.508 -20.528 17.211 1.00 76.56 289 ILE A N 1
ATOM 2293 C CA . ILE A 1 289 ? -14.000 -19.184 16.877 1.00 76.56 289 ILE A CA 1
ATOM 2294 C C . ILE A 1 289 ? -14.552 -19.201 15.449 1.00 76.56 289 ILE A C 1
ATOM 2296 O O . ILE A 1 289 ? -13.876 -19.687 14.538 1.00 76.56 289 ILE A O 1
ATOM 2300 N N . ILE A 1 290 ? -15.760 -18.672 15.265 1.00 75.12 290 ILE A N 1
ATOM 2301 C CA . ILE A 1 290 ? -16.418 -18.444 13.975 1.00 75.12 290 ILE A CA 1
ATOM 2302 C C . ILE A 1 290 ? -16.419 -16.941 13.686 1.00 75.12 290 ILE A C 1
ATOM 2304 O O . ILE A 1 290 ? -16.688 -16.140 14.579 1.00 75.12 290 ILE A O 1
ATOM 2308 N N . LEU A 1 291 ? -16.122 -16.576 12.437 1.00 70.12 291 LEU A N 1
ATOM 2309 C CA . LEU A 1 291 ? -16.202 -15.201 11.937 1.00 70.12 291 LEU A CA 1
ATOM 2310 C C . LEU A 1 291 ? -17.524 -14.990 11.196 1.00 70.12 291 LEU A C 1
ATOM 2312 O O . LEU A 1 291 ? -17.774 -15.681 10.211 1.00 70.12 291 LEU A O 1
ATOM 2316 N N . HIS A 1 292 ? -18.347 -14.018 11.585 1.00 67.62 292 HIS A N 1
ATOM 2317 C CA . HIS A 1 292 ? -19.550 -13.651 10.822 1.00 67.62 292 HIS A CA 1
ATOM 2318 C C . HIS A 1 292 ? -19.298 -12.454 9.897 1.00 67.62 292 HIS A C 1
ATOM 2320 O O . HIS A 1 292 ? -18.645 -11.501 10.310 1.00 67.62 292 HIS A O 1
ATOM 2326 N N . PRO A 1 293 ? -19.817 -12.463 8.651 1.00 55.34 293 PRO A N 1
ATOM 2327 C CA . PRO A 1 293 ? -20.786 -13.413 8.084 1.00 55.34 293 PRO A CA 1
ATOM 2328 C C . PRO A 1 293 ? -20.166 -14.682 7.468 1.00 55.34 293 PRO A C 1
ATOM 2330 O O . PRO A 1 293 ? -20.890 -15.508 6.915 1.00 55.34 293 PRO A O 1
ATOM 2333 N N . SER A 1 294 ? -18.846 -14.859 7.551 1.00 58.31 294 SER A N 1
ATOM 2334 C CA . SER A 1 294 ? -18.112 -16.015 7.013 1.00 58.31 294 SER A CA 1
ATOM 2335 C C . SER A 1 294 ? -18.349 -17.304 7.833 1.00 58.31 294 SER A C 1
ATOM 2337 O O . SER A 1 294 ? -17.410 -17.886 8.384 1.00 58.31 294 SER A O 1
ATOM 2339 N N . LYS A 1 295 ? -19.600 -17.791 7.879 1.00 46.94 295 LYS A N 1
ATOM 2340 C CA . LYS A 1 295 ? -20.073 -18.968 8.649 1.00 46.94 295 LYS A CA 1
ATOM 2341 C C . LYS A 1 295 ? -19.280 -20.269 8.424 1.00 46.94 295 LYS A C 1
ATOM 2343 O O . LYS A 1 295 ? -19.419 -21.212 9.202 1.00 46.94 295 LYS A O 1
ATOM 2348 N N . ASP A 1 296 ? -18.441 -20.321 7.393 1.00 49.97 296 ASP A N 1
ATOM 2349 C CA . ASP A 1 296 ? -17.728 -21.521 6.957 1.00 49.97 296 ASP A CA 1
ATOM 2350 C C . ASP A 1 296 ? -16.334 -21.714 7.574 1.00 49.97 296 ASP A C 1
ATOM 2352 O O . ASP A 1 296 ? -15.741 -22.777 7.374 1.00 49.97 296 ASP A O 1
ATOM 2356 N N . PHE A 1 297 ? -15.780 -20.734 8.303 1.00 53.41 297 PHE A N 1
ATOM 2357 C CA . PHE A 1 297 ? -14.407 -20.829 8.817 1.00 53.41 297 PHE A CA 1
ATOM 2358 C C . PHE A 1 297 ? -14.346 -20.884 10.345 1.00 53.41 297 PHE A C 1
ATOM 2360 O O . PHE A 1 297 ? -14.915 -20.043 11.039 1.00 53.41 297 PHE A O 1
ATOM 2367 N N . ARG A 1 298 ? -13.636 -21.895 10.859 1.00 58.31 298 ARG A N 1
ATOM 2368 C CA . ARG A 1 298 ? -13.474 -22.174 12.290 1.00 58.31 298 ARG A CA 1
ATOM 2369 C C . ARG A 1 298 ? -11.998 -22.134 12.654 1.00 58.31 298 ARG A C 1
ATOM 2371 O O . ARG A 1 298 ? -11.208 -22.896 12.101 1.00 58.31 298 ARG A O 1
ATOM 2378 N N . PHE A 1 299 ? -11.634 -21.286 13.606 1.00 61.38 299 PHE A N 1
ATOM 2379 C CA . PHE A 1 299 ? -10.307 -21.311 14.217 1.00 61.38 299 PHE A CA 1
ATOM 2380 C C . PHE A 1 299 ? -10.331 -22.243 15.413 1.00 61.38 299 PHE A C 1
ATOM 2382 O O . PHE A 1 299 ? -11.004 -21.931 16.391 1.00 61.38 299 PHE A O 1
ATOM 2389 N N . GLN A 1 300 ? -9.598 -23.354 15.352 1.00 62.69 300 GLN A N 1
ATOM 2390 C CA . GLN A 1 300 ? -9.433 -24.215 16.516 1.00 62.69 300 GLN A CA 1
ATOM 2391 C C . GLN A 1 300 ? -8.397 -23.606 17.466 1.00 62.69 300 GLN A C 1
ATOM 2393 O O . GLN A 1 300 ? -7.237 -23.407 17.103 1.00 62.69 300 GLN A O 1
ATOM 2398 N N . LEU A 1 301 ? -8.823 -23.317 18.689 1.00 60.66 301 LEU A N 1
ATOM 2399 C CA . LEU A 1 301 ? -7.954 -22.886 19.770 1.00 60.66 301 LEU A CA 1
ATOM 2400 C C . LEU A 1 301 ? -7.185 -24.096 20.326 1.00 60.66 301 LEU A C 1
ATOM 2402 O O . LEU A 1 301 ? -7.766 -25.183 20.448 1.00 60.66 301 LEU A O 1
ATOM 2406 N N . PRO A 1 302 ? -5.896 -23.938 20.682 1.00 53.38 302 PRO A N 1
ATOM 2407 C CA . PRO A 1 302 ? -5.157 -24.974 21.396 1.00 53.38 302 PRO A CA 1
ATOM 2408 C C . PRO A 1 302 ? -5.899 -25.345 22.684 1.00 53.38 302 PRO A C 1
ATOM 2410 O O . PRO A 1 302 ? -6.402 -24.457 23.376 1.00 53.38 302 PRO A O 1
ATOM 2413 N N . SER A 1 303 ? -5.970 -26.635 23.031 1.00 51.94 303 SER A N 1
ATOM 2414 C CA . SER A 1 303 ? -6.491 -27.017 24.346 1.00 51.94 303 SER A CA 1
ATOM 2415 C C . SER A 1 303 ? -5.597 -26.397 25.414 1.00 51.94 303 SER A C 1
ATOM 2417 O O . SER A 1 303 ? -4.377 -26.555 25.335 1.00 51.94 303 SER A O 1
ATOM 2419 N N . ALA A 1 304 ? -6.186 -25.710 26.394 1.00 49.56 304 ALA A N 1
ATOM 2420 C CA . ALA A 1 304 ? -5.446 -25.262 27.566 1.00 49.56 304 ALA A CA 1
ATOM 2421 C C . ALA A 1 304 ? -4.748 -26.482 28.192 1.00 49.56 304 ALA A C 1
ATOM 2423 O O . ALA A 1 304 ? -5.419 -27.456 28.539 1.00 49.56 304 ALA A O 1
ATOM 2424 N N . ALA A 1 305 ? -3.414 -26.453 28.209 1.00 38.88 305 ALA A N 1
ATOM 2425 C CA . ALA A 1 305 ? -2.575 -27.456 28.857 1.00 38.88 305 ALA A CA 1
ATOM 2426 C C . ALA A 1 305 ? -2.505 -27.193 30.364 1.00 38.88 305 ALA A C 1
ATOM 2428 O O . ALA A 1 305 ? -2.494 -25.997 30.741 1.00 38.88 305 ALA A O 1
#

Mean predicted aligned error: 9.99 Å

Sequence (305 aa):
ISAVDELIDLNFLDNDRKLTPLGRRLAALGCSPYLAKAMLYAIFLKCSDPVLSIVSMLELNSDVFINSPDVDRSAVNRAKLDQMGSTFSDHLLLAKIYEQYSECIEKSKISYTKNLIVNSGKSESNLVDDFCRQNYLNAQALALASELKSLFSKQLQSAGIVDENDDLLRQNSDFNQNRRNFQFITAALAAGLEKNFENRRNIQFRAGCLDLLKNSLNDDMEKSKYQNDVPSNSDPPSKKHDFYWFNTFERVLSVDGRTFRLEDLGLVNPLLVLLFSGFDLELYGNSNIILHPSKDFRFQLPSAA

InterPro domains:
  IPR007502 Helicase-associated domain [SM00847] (2-95)
  IPR048333 Helicase associated domain (HA2), winged-helix domain [PF04408] (3-29)

Solvent-accessible surface area (backbone atoms only — not comparable to full-atom values): 17598 Å² total; per-residue (Å²): 134,55,75,67,57,53,34,34,75,73,49,29,21,42,98,87,72,43,75,28,79,62,22,55,34,49,60,66,58,75,65,57,72,36,53,45,42,14,48,55,38,11,48,79,53,12,15,23,40,38,42,38,45,30,48,25,50,71,73,42,100,51,62,56,48,66,86,51,95,92,51,64,63,66,58,48,29,43,45,51,39,68,66,28,56,95,62,68,17,45,50,59,33,44,27,51,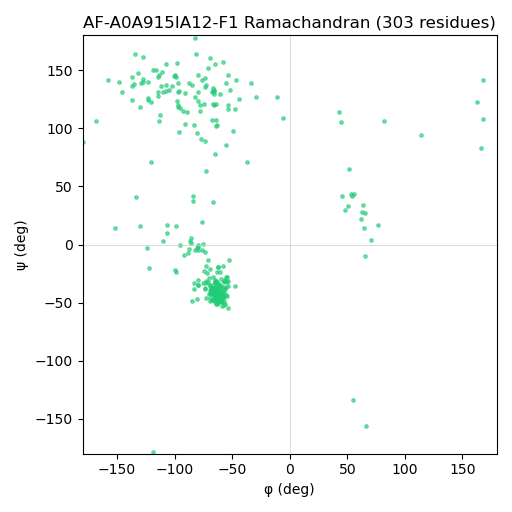51,50,52,53,50,51,51,28,52,54,50,46,54,53,51,52,59,48,37,73,71,66,72,58,90,65,88,72,78,56,51,53,59,52,52,22,63,77,57,41,36,28,62,67,42,53,52,51,22,54,52,44,32,54,47,52,54,51,32,39,26,74,45,64,77,45,57,84,84,61,52,48,68,47,71,88,30,83,28,18,78,33,50,85,41,63,68,50,45,47,43,14,44,38,57,15,39,47,66,36,65,45,80,46,60,86,76,42,78,50,86,60,38,81,39,76,70,83,74,59,95,58,92,74,94,82,82,92,86,85,87,84,90,82,87,85,92,72,84,68,84,70,101,76,67,74,63,49,39,30,34,34,84,48,77,48,67,39,97,85,68,81,50,70,45,80,41,56,46,25,61,44,59,68,68,45,49,72,72,27,36,83,50,51,79,43,78,52,79,97,41,28,40,34,37,44,88,52,81,87,48,71,46,75,53,80,77,88,126

Foldseek 3Di:
DDPLVVCCLLVCAPPVSDGDLVVQLLVLLVADQLLSQLLLLLQVLLQNQLSLQLSLLVRDPDHQADDDPVDDPLVLLVLLDVQCDQQLFLSVSSSSLLVVLVVLVVVQVVVVVVCVVVVPPDPDDSSNVVSCVVNRGDSVSSVSSVVSSVSSQCSCCVSVVDPPPQDSNDCPGSSNPCNPPLQSSLLSSLQSLAQQKDKAFPWDQDSNHGCRPPPDPDDDDDDDDDDDDDDDDDPRPPPDDRMWMWGADDWAADPVNRDIDTPRTGTHDVVSCVVRNSFDWDDDPDFWIAGPPNRPDIDGHPPDD

Radius of gyration: 21.8 Å; Cα contacts (8 Å, |Δi|>4): 418; chains: 1; bounding box: 64×51×57 Å